Protein AF-A0A8K0IXJ2-F1 (afdb_monomer)

Organism: Cocos nucifera (NCBI:txid13894)

pLDDT: mean 76.57, std 15.78, range [33.34, 97.06]

Radius of gyration: 37.74 Å; Cα contacts (8 Å, |Δi|>4): 536; chains: 1; bounding box: 96×49×102 Å

Structure (mmCIF, N/CA/C/O backbone):
data_AF-A0A8K0IXJ2-F1
#
_entry.id   AF-A0A8K0IXJ2-F1
#
loop_
_atom_site.group_PDB
_atom_site.id
_atom_site.type_symbol
_atom_site.label_atom_id
_atom_site.label_alt_id
_atom_site.label_comp_id
_atom_site.label_asym_id
_atom_site.label_entity_id
_atom_site.label_seq_id
_atom_site.pdbx_PDB_ins_code
_atom_site.Cartn_x
_atom_site.Cartn_y
_atom_site.Cartn_z
_atom_site.occupancy
_atom_site.B_iso_or_equiv
_atom_site.auth_seq_id
_atom_site.auth_comp_id
_atom_site.auth_asym_id
_atom_site.auth_atom_id
_atom_site.pdbx_PDB_model_num
ATOM 1 N N . MET A 1 1 ? -33.229 -11.236 -30.174 1.00 39.84 1 MET A N 1
ATOM 2 C CA . MET A 1 1 ? -33.089 -11.160 -28.704 1.00 39.84 1 MET A CA 1
ATOM 3 C C . MET A 1 1 ? -31.824 -10.381 -28.417 1.00 39.84 1 MET A C 1
ATOM 5 O O . MET A 1 1 ? -30.744 -10.947 -28.454 1.00 39.84 1 MET A O 1
ATOM 9 N N . GLU A 1 2 ? -31.954 -9.074 -28.236 1.00 41.47 2 GLU A N 1
ATOM 10 C CA . GLU A 1 2 ? -30.828 -8.186 -27.953 1.00 41.47 2 GLU A CA 1
ATOM 11 C C . GLU A 1 2 ? -30.859 -7.891 -26.451 1.00 41.47 2 GLU A C 1
ATOM 13 O O . GLU A 1 2 ? -31.749 -7.195 -25.955 1.00 41.47 2 GLU A O 1
ATOM 18 N N . ARG A 1 3 ? -29.962 -8.530 -25.692 1.00 43.84 3 ARG A N 1
ATOM 19 C CA . ARG A 1 3 ? -29.850 -8.330 -24.245 1.00 43.84 3 ARG A CA 1
ATOM 20 C C . ARG A 1 3 ? -28.971 -7.104 -24.019 1.00 43.84 3 ARG A C 1
ATOM 22 O O . ARG A 1 3 ? -27.752 -7.189 -24.000 1.00 43.84 3 ARG A O 1
ATOM 29 N N . ARG A 1 4 ? -29.633 -5.956 -23.915 1.00 46.84 4 ARG A N 1
ATOM 30 C CA . ARG A 1 4 ? -29.055 -4.642 -23.622 1.00 46.84 4 ARG A CA 1
ATOM 31 C C . ARG A 1 4 ? -28.454 -4.641 -22.213 1.00 46.84 4 ARG A C 1
ATOM 33 O O . ARG A 1 4 ? -29.178 -4.440 -21.239 1.00 46.84 4 ARG A O 1
ATOM 40 N N . GLU A 1 5 ? -27.150 -4.868 -22.099 1.00 54.91 5 GLU A N 1
ATOM 41 C CA . GLU A 1 5 ? -26.410 -4.598 -20.864 1.00 54.91 5 GLU A CA 1
ATOM 42 C C . GLU A 1 5 ? -26.310 -3.080 -20.681 1.00 54.91 5 GLU A C 1
ATOM 44 O O . GLU A 1 5 ? -25.723 -2.356 -21.485 1.00 54.91 5 GLU A O 1
ATOM 49 N N . ARG A 1 6 ? -27.003 -2.573 -19.657 1.00 55.00 6 ARG A N 1
ATOM 50 C CA . ARG A 1 6 ? -27.013 -1.156 -19.297 1.00 55.00 6 ARG A CA 1
ATOM 51 C C . ARG A 1 6 ? -25.678 -0.815 -18.641 1.00 55.00 6 ARG A C 1
ATOM 53 O O . ARG A 1 6 ? -25.439 -1.179 -17.496 1.00 55.00 6 ARG A O 1
ATOM 60 N N . SER A 1 7 ? -24.826 -0.111 -19.375 1.00 57.75 7 SER A N 1
ATOM 61 C CA . SER A 1 7 ? -23.620 0.523 -18.849 1.00 57.75 7 SER A CA 1
ATOM 62 C C . SER A 1 7 ? -24.009 1.599 -17.831 1.00 57.75 7 SER A C 1
ATOM 64 O O . SER A 1 7 ? -24.602 2.613 -18.210 1.00 57.75 7 SER A O 1
ATOM 66 N N . ILE A 1 8 ? -23.686 1.361 -16.561 1.00 58.69 8 ILE A N 1
ATOM 67 C CA . ILE A 1 8 ? -23.828 2.316 -15.455 1.00 58.69 8 ILE A CA 1
ATOM 68 C C . ILE A 1 8 ? -23.055 3.583 -15.838 1.00 58.69 8 ILE A C 1
ATOM 70 O O . ILE A 1 8 ? -21.836 3.547 -16.021 1.00 58.69 8 ILE A O 1
ATOM 74 N N . GLN A 1 9 ? -23.764 4.687 -16.079 1.00 72.06 9 GLN A N 1
ATOM 75 C CA . GLN A 1 9 ? -23.140 5.926 -16.545 1.00 72.06 9 GLN A CA 1
ATOM 76 C C . GLN A 1 9 ? -22.359 6.575 -15.398 1.00 72.06 9 GLN A C 1
ATOM 78 O O . GLN A 1 9 ? -22.753 6.496 -14.243 1.00 72.06 9 GLN A O 1
ATOM 83 N N . PHE A 1 10 ? -21.268 7.273 -15.716 1.00 68.69 10 PHE A N 1
ATOM 84 C CA . PHE A 1 10 ? -20.406 7.997 -14.764 1.00 68.69 10 PHE A CA 1
ATOM 85 C C . PHE A 1 10 ? -21.179 8.889 -13.765 1.00 68.69 10 PHE A C 1
ATOM 87 O O . PHE A 1 10 ? -20.740 9.096 -12.635 1.00 68.69 10 PHE A O 1
ATOM 94 N N . ALA A 1 11 ? -22.355 9.381 -14.171 1.00 71.12 11 ALA A N 1
ATOM 95 C CA . ALA A 1 11 ? -23.282 10.122 -13.323 1.00 71.12 11 ALA A CA 1
ATOM 96 C C . ALA A 1 11 ? -23.856 9.282 -12.166 1.00 71.12 11 ALA A C 1
ATOM 98 O O . ALA A 1 11 ? -24.015 9.811 -11.072 1.00 71.12 11 ALA A O 1
ATOM 99 N N . GLU A 1 12 ? -24.113 7.986 -12.368 1.00 71.25 12 GLU A N 1
ATOM 100 C CA . GLU A 1 12 ? -24.567 7.060 -11.322 1.00 71.25 12 GLU A CA 1
ATOM 101 C C . GLU A 1 12 ? -23.457 6.804 -10.296 1.00 71.25 12 GLU A C 1
ATOM 103 O O . GLU A 1 12 ? -23.724 6.809 -9.101 1.00 71.25 12 GLU A O 1
ATOM 108 N N . VAL A 1 13 ? -22.196 6.687 -10.729 1.00 78.69 13 VAL A N 1
ATOM 109 C CA . VAL A 1 13 ? -21.043 6.535 -9.818 1.00 78.69 13 VAL A CA 1
ATOM 110 C C . VAL A 1 13 ? -20.839 7.790 -8.964 1.00 78.69 13 VAL A C 1
ATOM 112 O O . VAL A 1 13 ? -20.634 7.686 -7.756 1.00 78.69 13 VAL A O 1
ATOM 115 N N . LEU A 1 14 ? -20.947 8.980 -9.564 1.00 77.75 14 LEU A N 1
ATOM 116 C CA . LEU A 1 14 ? -20.867 10.255 -8.841 1.00 77.75 14 LEU A CA 1
ATOM 117 C C . LEU A 1 14 ? -22.059 10.466 -7.897 1.00 77.75 14 LEU A C 1
ATOM 119 O O . LEU A 1 14 ? -21.871 10.979 -6.797 1.00 77.75 14 LEU A O 1
ATOM 123 N N . LEU A 1 15 ? -23.258 10.020 -8.283 1.00 75.06 15 LEU A N 1
ATOM 124 C CA . LEU A 1 15 ? -24.429 9.979 -7.403 1.00 75.06 15 LEU A CA 1
ATOM 125 C C . LEU A 1 15 ? -24.200 9.053 -6.206 1.00 75.06 15 LEU A C 1
ATOM 127 O O . LEU A 1 15 ? -24.508 9.441 -5.085 1.00 75.06 15 LEU A O 1
ATOM 131 N N . ILE A 1 16 ? -23.617 7.869 -6.416 1.00 74.62 16 ILE A N 1
ATOM 132 C CA . ILE A 1 16 ? -23.321 6.897 -5.351 1.00 74.62 16 ILE A CA 1
ATOM 133 C C . ILE A 1 16 ? -22.250 7.435 -4.389 1.00 74.62 16 ILE A C 1
ATOM 135 O O . ILE A 1 16 ? -22.420 7.342 -3.176 1.00 74.62 16 ILE A O 1
ATOM 139 N N . LEU A 1 17 ? -21.176 8.048 -4.898 1.00 74.19 17 LEU A N 1
ATOM 140 C CA . LEU A 1 17 ? -20.152 8.691 -4.062 1.00 74.19 17 LEU A CA 1
ATOM 141 C C . LEU A 1 17 ? -20.702 9.902 -3.299 1.00 74.19 17 LEU A C 1
ATOM 143 O O . LEU A 1 17 ? -20.395 10.069 -2.120 1.00 74.19 17 LEU A O 1
ATOM 147 N N . GLY A 1 18 ? -21.543 10.715 -3.944 1.00 77.44 18 GLY A N 1
ATOM 148 C CA . GLY A 1 18 ? -22.250 11.818 -3.295 1.00 77.44 18 GLY A CA 1
ATOM 149 C C . GLY A 1 18 ? -23.183 11.331 -2.183 1.00 77.44 18 GLY A C 1
ATOM 150 O O . GLY A 1 18 ? -23.174 11.901 -1.098 1.00 77.44 18 GLY A O 1
ATOM 151 N N . LEU A 1 19 ? -23.908 10.229 -2.410 1.00 66.00 19 LEU A N 1
ATOM 152 C CA . LEU A 1 19 ? -24.746 9.560 -1.410 1.00 66.00 19 LEU A CA 1
ATOM 153 C C . LEU A 1 19 ? -23.922 9.049 -0.217 1.00 66.00 19 LEU A C 1
ATOM 155 O O . LEU A 1 19 ? -24.306 9.294 0.925 1.00 66.00 19 LEU A O 1
ATOM 159 N N . LEU A 1 20 ? -22.771 8.415 -0.463 1.00 62.53 20 LEU A N 1
ATOM 160 C CA . LEU A 1 20 ? -21.876 7.902 0.584 1.00 62.53 20 LEU A CA 1
ATOM 161 C C . LEU A 1 20 ? -21.226 9.019 1.419 1.00 62.53 20 LEU A C 1
ATOM 163 O O . LEU A 1 20 ? -21.096 8.866 2.629 1.00 62.53 20 LEU A O 1
ATOM 167 N N . LEU A 1 21 ? -20.868 10.150 0.801 1.00 61.00 21 LEU A N 1
ATOM 168 C CA . LEU A 1 21 ? -20.331 11.336 1.489 1.00 61.00 21 LEU A CA 1
ATOM 169 C C . LEU A 1 21 ? -21.414 12.158 2.203 1.00 61.00 21 LEU A C 1
ATOM 171 O O . LEU A 1 21 ? -21.127 12.837 3.184 1.00 61.00 21 LEU A O 1
ATOM 175 N N . SER A 1 22 ? -22.658 12.092 1.722 1.00 60.00 22 SER A N 1
ATOM 176 C CA . SER A 1 22 ? -23.822 12.698 2.379 1.00 60.00 22 SER A CA 1
ATOM 177 C C . SER A 1 22 ? -24.397 11.840 3.500 1.00 60.00 22 SER A C 1
ATOM 179 O O . SER A 1 22 ? -25.303 12.293 4.195 1.00 60.00 22 SER A O 1
ATOM 181 N N . CYS A 1 23 ? -23.900 10.611 3.679 1.00 48.94 23 CYS A N 1
ATOM 182 C CA . CYS A 1 23 ? -24.281 9.790 4.809 1.00 48.94 23 CYS A CA 1
ATOM 183 C C . CYS A 1 23 ? -23.612 10.402 6.045 1.00 48.94 23 CYS A C 1
ATOM 185 O O . CYS A 1 23 ? -22.391 10.279 6.180 1.00 48.94 23 CYS A O 1
ATOM 187 N N . PRO A 1 24 ? -24.351 11.075 6.952 1.00 57.56 24 PRO A N 1
ATOM 188 C CA . PRO A 1 24 ? -23.762 11.444 8.223 1.00 57.56 24 PRO A CA 1
ATOM 189 C C . PRO A 1 24 ? -23.259 10.141 8.833 1.00 57.56 24 PRO A C 1
ATOM 191 O O . PRO A 1 24 ? -24.024 9.180 8.964 1.00 57.56 24 PRO A O 1
ATOM 194 N N . GLN A 1 25 ? -21.967 10.078 9.154 1.00 49.56 25 GLN A N 1
ATOM 195 C CA . GLN A 1 25 ? -21.468 9.067 10.069 1.00 49.56 25 GLN A CA 1
ATOM 196 C C . GLN A 1 25 ? -22.239 9.298 11.364 1.00 49.56 25 GLN A C 1
ATOM 198 O O . GLN A 1 25 ? -21.889 10.161 12.166 1.00 49.56 25 GLN A O 1
ATOM 203 N N . ARG A 1 26 ? -23.372 8.612 11.528 1.00 45.00 26 ARG A N 1
ATOM 204 C CA . ARG A 1 26 ? -24.076 8.622 12.795 1.00 45.00 26 ARG A CA 1
ATOM 205 C C . ARG A 1 26 ? -23.169 7.866 13.748 1.00 45.00 26 ARG A C 1
ATOM 207 O O . ARG A 1 26 ? -23.159 6.640 13.764 1.00 45.00 26 ARG A O 1
ATOM 214 N N . LEU A 1 27 ? -22.387 8.618 14.516 1.00 45.75 27 LEU A N 1
ATOM 215 C CA . LEU A 1 27 ? -21.994 8.212 15.854 1.00 45.75 27 LEU A CA 1
ATOM 216 C C . LEU A 1 27 ? -23.304 7.982 16.610 1.00 45.75 27 LEU A C 1
ATOM 218 O O . LEU A 1 27 ? -23.888 8.901 17.177 1.00 45.75 27 LEU A O 1
ATOM 222 N N . SER A 1 28 ? -23.839 6.770 16.494 1.00 49.66 28 SER A N 1
ATOM 223 C CA . SER A 1 28 ? -24.966 6.334 17.299 1.00 49.66 28 SER A CA 1
ATOM 224 C C . SER A 1 28 ? -24.417 6.098 18.695 1.00 49.66 28 SER A C 1
ATOM 226 O O . SER A 1 28 ? -23.793 5.073 18.954 1.00 49.66 28 SER A O 1
ATOM 228 N N . ALA A 1 29 ? -24.594 7.077 19.574 1.00 61.50 29 ALA A N 1
ATOM 229 C CA . ALA A 1 29 ? -24.476 6.827 20.997 1.00 61.50 29 ALA A CA 1
ATOM 230 C C . ALA A 1 29 ? -25.632 5.909 21.424 1.00 61.50 29 ALA A C 1
ATOM 232 O O . ALA A 1 29 ? -26.740 6.006 20.887 1.00 61.50 29 ALA A O 1
ATOM 233 N N . LEU A 1 30 ? -25.362 4.986 22.346 1.00 80.56 30 LEU A N 1
ATOM 234 C CA . LEU A 1 30 ? -26.397 4.126 22.902 1.00 80.56 30 LEU A CA 1
ATOM 235 C C . LEU A 1 30 ? -27.236 4.973 23.861 1.00 80.56 30 LEU A C 1
ATOM 237 O O . LEU A 1 30 ? -26.680 5.684 24.697 1.00 80.56 30 LEU A O 1
ATOM 241 N N . SER A 1 31 ? -28.559 4.933 23.726 1.00 87.19 31 SER A N 1
ATOM 242 C CA . SER A 1 31 ? -29.466 5.663 24.607 1.00 87.19 31 SER A CA 1
ATOM 243 C C . SER A 1 31 ? -30.435 4.728 25.315 1.00 87.19 31 SER A C 1
ATOM 245 O O . SER A 1 31 ? -30.855 3.708 24.768 1.00 87.19 31 SER A O 1
ATOM 247 N N . VAL A 1 32 ? -30.783 5.080 26.548 1.00 90.31 32 VAL A N 1
ATOM 248 C CA . VAL A 1 32 ? -31.761 4.369 27.374 1.00 90.31 32 VAL A CA 1
ATOM 249 C C . VAL A 1 32 ? -32.703 5.378 28.017 1.00 90.31 32 VAL A C 1
ATOM 251 O O . VAL A 1 32 ? -32.273 6.452 28.429 1.00 90.31 32 VAL A O 1
ATOM 254 N N . THR A 1 33 ? -33.991 5.055 28.089 1.00 90.38 33 THR A N 1
ATOM 255 C CA . THR A 1 33 ? -34.979 5.883 28.790 1.00 90.38 33 THR A CA 1
ATOM 256 C C . THR A 1 33 ? -35.109 5.398 30.229 1.00 90.38 33 THR A C 1
ATOM 258 O O . THR A 1 33 ? -35.500 4.257 30.455 1.00 90.38 33 THR A O 1
ATOM 261 N N . VAL A 1 34 ? -34.782 6.258 31.190 1.00 89.88 34 VAL A N 1
ATOM 262 C CA . VAL A 1 34 ? -34.707 5.957 32.621 1.00 89.88 34 VAL A CA 1
ATOM 263 C C . VAL A 1 34 ? -35.956 6.484 33.326 1.00 89.88 34 VAL A C 1
ATOM 265 O O . VAL A 1 34 ? -36.165 7.694 33.419 1.00 89.88 34 VAL A O 1
ATOM 268 N N . ASN A 1 35 ? -36.791 5.568 33.825 1.00 88.25 35 ASN A N 1
ATOM 269 C CA . ASN A 1 35 ? -37.989 5.914 34.602 1.00 88.25 35 ASN A CA 1
ATOM 270 C C . ASN A 1 35 ? -37.708 6.021 36.109 1.00 88.25 35 ASN A C 1
ATOM 272 O O . ASN A 1 35 ? -38.183 6.947 36.747 1.00 88.25 35 ASN A O 1
ATOM 276 N N . ASP A 1 36 ? -36.972 5.055 36.665 1.00 89.50 36 ASP A N 1
ATOM 277 C CA . ASP A 1 36 ? -36.582 5.000 38.085 1.00 89.50 36 ASP A CA 1
ATOM 278 C C . ASP A 1 36 ? -35.135 4.510 38.187 1.00 89.50 36 ASP A C 1
ATOM 280 O O . ASP A 1 36 ? -34.237 5.273 38.528 1.00 89.50 36 ASP A O 1
ATOM 284 N N . VAL A 1 37 ? -34.868 3.264 37.784 1.00 92.88 37 VAL A N 1
ATOM 285 C CA . VAL A 1 37 ? -33.505 2.738 37.646 1.00 92.88 37 VAL A CA 1
ATOM 286 C C . VAL A 1 37 ? -33.410 1.891 36.389 1.00 92.88 37 VAL A C 1
ATOM 288 O O . VAL A 1 37 ? -34.167 0.939 36.233 1.00 92.88 37 VAL A O 1
ATOM 291 N N . GLU A 1 38 ? -32.433 2.185 35.539 1.00 95.12 38 GLU A N 1
ATOM 292 C CA . GLU A 1 38 ? -32.095 1.349 34.387 1.00 95.12 38 GLU A CA 1
ATOM 293 C C . GLU A 1 38 ? -30.619 0.985 34.419 1.00 95.12 38 GLU A C 1
ATOM 295 O O . GLU A 1 38 ? -29.762 1.837 34.661 1.00 95.12 38 GLU A O 1
ATOM 300 N N . CYS A 1 39 ? -30.313 -0.291 34.185 1.00 95.19 39 CYS A N 1
ATOM 301 C CA . CYS A 1 39 ? -28.950 -0.795 34.277 1.00 95.19 39 CYS A CA 1
ATOM 302 C C . CYS A 1 39 ? -28.492 -1.451 32.976 1.00 95.19 39 CYS A C 1
ATOM 304 O O . CYS A 1 39 ? -29.206 -2.256 32.380 1.00 95.19 39 CYS A O 1
ATOM 306 N N . VAL A 1 40 ? -27.248 -1.174 32.603 1.00 95.19 40 VAL A N 1
ATOM 307 C CA . VAL A 1 40 ? -26.538 -1.821 31.499 1.00 95.19 40 VAL A CA 1
ATOM 308 C C . VAL A 1 40 ? -25.306 -2.544 32.023 1.00 95.19 40 VAL A C 1
ATOM 310 O O . VAL A 1 40 ? -24.814 -2.252 33.116 1.00 95.19 40 VAL A O 1
ATOM 313 N N . TYR A 1 41 ? -24.830 -3.526 31.26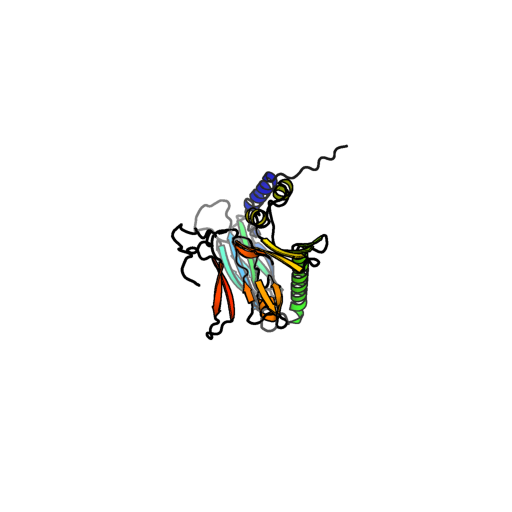6 1.00 94.25 41 TYR A N 1
ATOM 314 C CA . TYR A 1 41 ? -23.756 -4.408 31.702 1.00 94.25 41 TYR A CA 1
ATOM 315 C C . TYR A 1 41 ? -22.652 -4.460 30.661 1.00 94.25 41 TYR A C 1
ATOM 317 O O . TYR A 1 41 ? -22.949 -4.605 29.480 1.00 94.25 41 TYR A O 1
ATOM 325 N N . GLU A 1 42 ? -21.406 -4.416 31.123 1.00 92.81 42 GLU A N 1
ATOM 326 C CA . GLU A 1 42 ? -20.222 -4.532 30.272 1.00 92.81 42 GLU A CA 1
ATOM 327 C C . GLU A 1 42 ? -19.245 -5.540 30.884 1.00 92.81 42 GLU A C 1
ATOM 329 O O . GLU A 1 42 ? -19.049 -5.563 32.104 1.00 92.81 42 GLU A O 1
ATOM 334 N N . TYR A 1 43 ? -18.641 -6.387 30.049 1.00 93.06 43 TYR A N 1
ATOM 335 C CA . TYR A 1 43 ? -17.666 -7.378 30.503 1.00 93.06 43 TYR A CA 1
ATOM 336 C C . TYR A 1 43 ? -16.255 -6.792 30.454 1.00 93.06 43 TYR A C 1
ATOM 338 O O . TYR A 1 43 ? -15.784 -6.393 29.392 1.00 93.06 43 TYR A O 1
ATOM 346 N N . VAL A 1 44 ? -15.548 -6.806 31.583 1.00 93.25 44 VAL A N 1
ATOM 347 C CA . VAL A 1 44 ? -14.122 -6.464 31.646 1.00 93.25 44 VAL A CA 1
ATOM 348 C C . VAL A 1 44 ? -13.300 -7.747 31.693 1.00 93.25 44 VAL A C 1
ATOM 350 O O . VAL A 1 44 ? -13.513 -8.593 32.565 1.00 93.25 44 VAL A O 1
ATOM 353 N N . LEU A 1 45 ? -12.378 -7.908 30.741 1.00 87.19 45 LEU A N 1
ATOM 354 C CA . LEU A 1 45 ? -11.601 -9.138 30.568 1.00 87.19 45 LEU A CA 1
ATOM 355 C C . LEU A 1 45 ? -10.478 -9.284 31.596 1.00 87.19 45 LEU A C 1
ATOM 357 O O . LEU A 1 45 ? -10.268 -10.399 32.076 1.00 87.19 45 LEU A O 1
ATOM 361 N N . TYR A 1 46 ? -9.798 -8.191 31.952 1.00 85.25 46 TYR A N 1
ATOM 362 C CA . TYR A 1 46 ? -8.605 -8.245 32.795 1.00 85.25 46 TYR A CA 1
ATOM 363 C C . TYR A 1 46 ? -8.706 -7.335 34.022 1.00 85.25 46 TYR A C 1
ATOM 365 O O . TYR A 1 46 ? -9.312 -6.264 34.007 1.00 85.25 46 TYR A O 1
ATOM 373 N N . GLU A 1 47 ? -8.090 -7.778 35.119 1.00 87.81 47 GLU A N 1
ATOM 374 C CA . GLU A 1 47 ? -7.877 -6.936 36.295 1.00 87.81 47 GLU A CA 1
ATOM 375 C C . GLU A 1 47 ? -6.908 -5.797 35.950 1.00 87.81 47 GLU A C 1
ATOM 377 O O . GLU A 1 47 ? -5.869 -6.015 35.332 1.00 87.81 47 GLU A O 1
ATOM 382 N N . GLY A 1 48 ? -7.240 -4.577 36.370 1.00 87.25 48 GLY A N 1
ATOM 383 C CA . GLY A 1 48 ? -6.431 -3.388 36.114 1.00 87.25 48 GLY A CA 1
ATOM 384 C C . GLY A 1 48 ? -6.750 -2.658 34.808 1.00 87.25 48 GLY A C 1
ATOM 385 O O . GLY A 1 48 ? -6.224 -1.554 34.626 1.00 87.25 48 GLY A O 1
ATOM 386 N N . ASP A 1 49 ? -7.631 -3.205 33.960 1.00 90.12 49 ASP A N 1
ATOM 387 C CA . ASP A 1 49 ? -8.140 -2.527 32.763 1.00 90.12 49 ASP A CA 1
ATOM 388 C C . ASP A 1 49 ? -8.793 -1.193 33.126 1.00 90.12 49 ASP A C 1
ATOM 390 O O . ASP A 1 49 ? -9.504 -1.067 34.131 1.00 90.12 49 ASP A O 1
ATOM 394 N N . THR A 1 50 ? -8.564 -0.182 32.293 1.00 92.44 50 THR A N 1
ATOM 395 C CA . THR A 1 50 ? -9.162 1.136 32.482 1.00 92.44 50 THR A CA 1
ATOM 396 C C . THR A 1 50 ? -10.530 1.157 31.820 1.00 92.44 50 THR A C 1
ATOM 398 O O . THR A 1 50 ? -10.651 1.076 30.599 1.00 92.44 50 THR A O 1
ATOM 401 N N . VAL A 1 51 ? -11.574 1.318 32.623 1.00 94.69 51 VAL A N 1
ATOM 402 C CA . VAL A 1 51 ? -12.935 1.537 32.142 1.00 94.69 51 VAL A CA 1
ATOM 403 C C . VAL A 1 51 ? -13.194 3.033 32.137 1.00 94.69 51 VAL A C 1
ATOM 405 O O . VAL A 1 51 ? -13.133 3.689 33.176 1.00 94.69 51 VAL A O 1
ATOM 408 N N . SER A 1 52 ? -13.484 3.578 30.963 1.00 94.56 52 SER A N 1
ATOM 409 C CA . SER A 1 52 ? -13.751 5.000 30.767 1.00 94.56 52 SER A CA 1
ATOM 410 C C . SER A 1 52 ? -15.025 5.195 29.968 1.00 94.56 52 SER A C 1
ATOM 412 O O . SER A 1 52 ? -15.414 4.352 29.164 1.00 94.56 52 SER A O 1
ATOM 414 N N . GLY A 1 53 ? -15.696 6.310 30.184 1.00 92.38 53 GLY A N 1
ATOM 415 C CA . GLY A 1 53 ? -16.939 6.579 29.494 1.00 92.38 53 GLY A CA 1
ATOM 416 C C . GLY A 1 53 ? -17.491 7.940 29.835 1.00 92.38 53 GLY A C 1
ATOM 417 O O . GLY A 1 53 ? -16.900 8.710 30.592 1.00 92.38 53 GLY A O 1
ATOM 418 N N . ASN A 1 54 ? -18.636 8.240 29.250 1.00 92.25 54 ASN A N 1
ATOM 419 C CA . ASN A 1 54 ? -19.377 9.448 29.546 1.00 92.25 54 ASN A CA 1
ATOM 420 C C . ASN A 1 54 ? -20.862 9.221 29.301 1.00 92.25 54 ASN A C 1
ATOM 422 O O . ASN A 1 54 ? -21.257 8.338 28.538 1.00 92.25 54 ASN A O 1
ATOM 426 N N . PHE A 1 55 ? -21.682 10.056 29.920 1.00 92.12 55 PHE A N 1
ATOM 427 C CA . PHE A 1 55 ? -23.107 10.100 29.641 1.00 92.12 55 PHE A CA 1
ATOM 428 C C . PHE A 1 55 ? -23.597 11.541 29.584 1.00 92.12 55 PHE A C 1
ATOM 430 O O . PHE A 1 55 ? -22.952 12.449 30.107 1.00 92.12 55 PHE A O 1
ATOM 437 N N . VAL A 1 56 ? -24.724 11.739 28.915 1.00 89.69 56 VAL A N 1
ATOM 438 C CA . VAL A 1 56 ? -25.440 13.007 28.845 1.00 89.69 56 VAL A CA 1
ATOM 439 C C . VAL A 1 56 ? -26.934 12.725 28.857 1.00 89.69 56 VAL A C 1
ATOM 441 O O . VAL A 1 56 ? -27.410 11.815 28.173 1.00 89.69 56 VAL A O 1
ATOM 444 N N . VAL A 1 57 ? -27.669 13.500 29.642 1.00 88.00 57 VAL A N 1
ATOM 445 C CA . VAL A 1 57 ? -29.125 13.483 29.631 1.00 88.00 57 VAL A CA 1
ATOM 446 C C . VAL A 1 57 ? -29.595 14.264 28.406 1.00 88.00 57 VAL A C 1
ATOM 448 O O . VAL A 1 57 ? -29.264 15.433 28.213 1.00 88.00 57 VAL A O 1
ATOM 451 N N . VAL A 1 58 ? -30.315 13.576 27.530 1.00 81.81 58 VAL A N 1
ATOM 452 C CA . VAL A 1 58 ? -30.938 14.120 26.328 1.00 81.81 58 VAL A CA 1
ATOM 453 C C . VAL A 1 58 ? -32.348 14.536 26.712 1.00 81.81 58 VAL A C 1
ATOM 455 O O . VAL A 1 58 ? -33.270 13.721 26.734 1.00 81.81 58 VAL A O 1
ATOM 458 N N . ASP A 1 59 ? -32.493 15.810 27.049 1.00 67.88 59 ASP A N 1
ATOM 459 C CA . ASP A 1 59 ? -33.791 16.398 27.339 1.00 67.88 59 ASP A CA 1
ATOM 460 C C . ASP A 1 59 ? -34.556 16.678 26.033 1.00 67.88 59 ASP A C 1
ATOM 462 O O . ASP A 1 59 ? -33.986 17.149 25.042 1.00 67.88 59 ASP A O 1
ATOM 466 N N . HIS A 1 60 ? -35.852 16.367 26.032 1.00 57.94 60 HIS A N 1
ATOM 467 C CA . HIS A 1 60 ? -36.756 16.696 24.938 1.00 57.94 60 HIS A CA 1
ATOM 468 C C . HIS A 1 60 ? -37.428 18.070 25.106 1.00 57.94 60 HIS A C 1
ATOM 470 O O . HIS A 1 60 ? -37.903 18.583 24.093 1.00 57.94 60 HIS A O 1
ATOM 476 N N . ASP A 1 61 ? -37.406 18.695 26.297 1.00 54.94 61 ASP A N 1
ATOM 477 C CA . ASP A 1 61 ? -38.266 19.852 26.596 1.00 54.94 61 ASP A CA 1
ATOM 478 C C . ASP A 1 61 ? -37.649 21.091 27.295 1.00 54.94 61 ASP A C 1
ATOM 480 O O . ASP A 1 61 ? -38.370 22.086 27.399 1.00 54.94 61 ASP A O 1
ATOM 484 N N . LEU A 1 62 ? -36.371 21.174 27.707 1.00 50.09 62 LEU A N 1
ATOM 485 C CA . LEU A 1 62 ? -35.833 22.433 28.277 1.00 50.09 62 LEU A CA 1
ATOM 486 C C . LEU A 1 62 ? -34.493 22.900 27.680 1.00 50.09 62 LEU A C 1
ATOM 488 O O . LEU A 1 62 ? -33.394 22.417 27.942 1.00 50.09 62 LEU A O 1
ATOM 492 N N . PHE A 1 63 ? -34.619 23.958 26.878 1.00 46.94 63 PHE A N 1
ATOM 493 C CA . PHE A 1 63 ? -33.550 24.752 26.285 1.00 46.94 63 PHE A CA 1
ATOM 494 C C . PHE A 1 63 ? -32.906 25.630 27.384 1.00 46.94 63 PHE A C 1
ATOM 496 O O . PHE A 1 63 ? -33.426 26.692 27.711 1.00 46.94 63 PHE A O 1
ATOM 503 N N . TRP A 1 64 ? -31.758 25.190 27.913 1.00 52.09 64 TRP A N 1
ATOM 504 C CA . TRP A 1 64 ? -30.863 25.890 28.859 1.00 52.09 64 TRP A CA 1
ATOM 505 C C . TRP A 1 64 ? -31.387 26.120 30.283 1.00 52.09 64 TRP A C 1
ATOM 507 O O . TRP A 1 64 ? -31.913 27.187 30.587 1.00 52.09 64 TRP A O 1
ATOM 517 N N . SER A 1 65 ? -31.049 25.220 31.210 1.00 46.19 65 SER A N 1
ATOM 518 C CA . SER A 1 65 ? -30.801 25.647 32.594 1.00 46.19 65 SER A CA 1
ATOM 519 C C . SER A 1 65 ? -30.009 24.627 33.401 1.00 46.19 65 SER A C 1
ATOM 521 O O . SER A 1 65 ? -30.236 23.424 33.342 1.00 46.19 65 SER A O 1
ATOM 523 N N . SER A 1 66 ? -29.104 25.167 34.203 1.00 52.34 66 SER A N 1
ATOM 524 C CA . SER A 1 66 ? -28.241 24.564 35.219 1.00 52.34 66 SER A CA 1
ATOM 525 C C . SER A 1 66 ? -28.973 23.816 36.350 1.00 52.34 66 SER A C 1
ATOM 527 O O . SER A 1 66 ? -28.329 23.433 37.321 1.00 52.34 66 SER A O 1
ATOM 529 N N . ASP A 1 67 ? -30.290 23.637 36.227 1.00 53.34 67 ASP A N 1
ATOM 530 C CA . ASP A 1 67 ? -31.217 23.160 37.261 1.00 53.34 67 ASP A CA 1
ATOM 531 C C . ASP A 1 67 ? -31.890 21.840 36.855 1.00 53.34 67 ASP A C 1
ATOM 533 O O . ASP A 1 67 ? -32.980 21.509 37.320 1.00 53.34 67 ASP A O 1
ATOM 537 N N . HIS A 1 68 ? -31.267 21.089 35.947 1.00 64.12 68 HIS A N 1
ATOM 538 C CA . HIS A 1 68 ? -31.688 19.724 35.685 1.00 64.12 68 HIS A CA 1
ATOM 539 C C . HIS A 1 68 ? -31.355 18.884 36.934 1.00 64.12 68 HIS A C 1
ATOM 541 O O . HIS A 1 68 ? -30.184 18.850 37.327 1.00 64.12 68 HIS A O 1
ATOM 547 N N . PRO A 1 69 ? -32.338 18.219 37.565 1.00 68.88 69 PRO A N 1
ATOM 548 C CA . PRO A 1 69 ? -32.143 17.526 38.842 1.00 68.88 69 PRO A CA 1
ATOM 549 C C . PRO A 1 69 ? -31.114 16.388 38.749 1.00 68.88 69 PRO A C 1
ATOM 551 O O . PRO A 1 69 ? -30.424 16.082 39.723 1.00 68.88 69 PRO A O 1
ATOM 554 N N . GLY A 1 70 ? -30.903 15.894 37.528 1.00 80.00 70 GLY A N 1
ATOM 555 C CA . GLY A 1 70 ? -29.724 15.138 37.132 1.00 80.00 70 GLY A CA 1
ATOM 556 C C . GLY A 1 70 ? -29.899 13.655 37.404 1.00 80.00 70 GLY A C 1
ATOM 557 O O . GLY A 1 70 ? -30.676 13.244 38.257 1.00 80.00 70 GLY A O 1
ATOM 558 N N . ILE A 1 71 ? -29.161 12.846 36.657 1.00 89.00 71 ILE A N 1
ATOM 559 C CA . ILE A 1 71 ? -29.204 11.397 36.792 1.00 89.00 71 ILE A CA 1
ATOM 560 C C . ILE A 1 71 ? -28.038 10.951 37.668 1.00 89.00 71 ILE A C 1
ATOM 562 O O . ILE A 1 71 ? -26.892 11.373 37.490 1.00 89.00 71 ILE A O 1
ATOM 566 N N . ASP A 1 72 ? -28.332 10.062 38.609 1.00 92.38 72 ASP A N 1
ATOM 567 C CA . ASP A 1 72 ? -27.324 9.391 39.415 1.00 92.38 72 ASP A CA 1
ATOM 568 C C . ASP A 1 72 ? -26.738 8.223 38.610 1.00 92.38 72 ASP A C 1
ATOM 570 O O . ASP A 1 72 ? -27.473 7.388 38.084 1.00 92.38 72 ASP A O 1
ATOM 574 N N . LEU A 1 73 ? -25.410 8.112 38.547 1.00 94.69 73 LEU A N 1
ATOM 575 C CA . LEU A 1 73 ? -24.723 6.949 37.979 1.00 94.69 73 LEU A CA 1
ATOM 576 C C . LEU A 1 73 ? -24.084 6.144 39.105 1.00 94.69 73 LEU A C 1
ATOM 578 O O . LEU A 1 73 ? -23.279 6.669 39.873 1.00 94.69 73 LEU A O 1
ATOM 582 N N . VAL A 1 74 ? -24.374 4.848 39.168 1.00 96.00 74 VAL A N 1
ATOM 583 C CA . VAL A 1 74 ? -23.727 3.907 40.088 1.00 96.00 74 VAL A CA 1
ATOM 584 C C . VAL A 1 74 ? -23.139 2.749 39.298 1.00 96.00 74 VAL A C 1
ATOM 586 O O . VAL A 1 74 ? -23.851 2.045 38.585 1.00 96.00 74 VAL A O 1
ATOM 589 N N . VAL A 1 75 ? -21.836 2.521 39.461 1.00 96.88 75 VAL A N 1
ATOM 590 C CA . VAL A 1 75 ? -21.125 1.405 38.834 1.00 96.88 75 VAL A CA 1
ATOM 591 C C . VAL A 1 75 ? -20.758 0.376 39.893 1.00 96.88 75 VAL A C 1
ATOM 593 O O . VAL A 1 75 ? -20.091 0.691 40.881 1.00 96.88 75 VAL A O 1
ATOM 596 N N . THR A 1 76 ? -21.185 -0.865 39.688 1.00 97.06 76 THR A N 1
ATOM 597 C CA . THR A 1 76 ? -20.951 -1.994 40.590 1.00 97.06 76 THR A CA 1
ATOM 598 C C . THR A 1 76 ? -20.035 -3.020 39.931 1.00 97.06 76 THR A C 1
ATOM 600 O O . THR A 1 76 ? -20.228 -3.376 38.767 1.00 97.06 76 THR A O 1
ATOM 603 N N . SER A 1 77 ? -19.049 -3.511 40.680 1.00 95.81 77 SER A N 1
ATOM 604 C CA . SER A 1 77 ? -18.184 -4.608 40.251 1.00 95.81 77 SER A CA 1
ATOM 605 C C . SER A 1 77 ? -18.914 -5.958 40.273 1.00 95.81 77 SER A C 1
ATOM 607 O O . SER A 1 77 ? -19.954 -6.088 40.927 1.00 95.81 77 SER A O 1
ATOM 609 N N . PRO A 1 78 ? -18.342 -7.004 39.648 1.00 93.75 78 PRO A N 1
ATOM 610 C CA . PRO A 1 78 ? -18.909 -8.353 39.698 1.00 93.75 78 PRO A CA 1
ATOM 611 C C . PRO A 1 78 ? -19.024 -8.904 41.131 1.00 93.75 78 PRO A C 1
ATOM 613 O O . PRO A 1 78 ? -19.864 -9.754 41.405 1.00 93.75 78 PRO A O 1
ATOM 616 N N . GLY A 1 79 ? -18.197 -8.406 42.059 1.00 90.62 79 GLY A N 1
ATOM 617 C CA . GLY A 1 79 ? -18.238 -8.751 43.483 1.00 90.62 79 GLY A CA 1
ATOM 618 C C . GLY A 1 79 ? -19.304 -8.002 44.291 1.00 90.62 79 GLY A C 1
ATOM 619 O O . GLY A 1 79 ? -19.370 -8.181 45.502 1.00 90.62 79 GLY A O 1
ATOM 620 N N . GLY A 1 80 ? -20.113 -7.146 43.656 1.00 91.38 80 GLY A N 1
ATOM 621 C CA . GLY A 1 80 ? -21.183 -6.388 44.311 1.00 91.38 80 GLY A CA 1
ATOM 622 C C . GLY A 1 80 ? -20.740 -5.079 44.974 1.00 91.38 80 GLY A C 1
ATOM 623 O O . GLY A 1 80 ? -21.572 -4.386 45.555 1.00 91.38 80 GLY A O 1
ATOM 624 N N . ASN A 1 81 ? -19.461 -4.707 44.871 1.00 94.75 81 ASN A N 1
ATOM 625 C CA . ASN A 1 81 ? -18.945 -3.464 45.446 1.00 94.75 81 ASN A CA 1
ATOM 626 C C . ASN A 1 81 ? -19.150 -2.289 44.484 1.00 94.75 81 ASN A C 1
ATOM 628 O O . ASN A 1 81 ? -18.895 -2.412 43.285 1.00 94.75 81 ASN A O 1
ATOM 632 N N . THR A 1 82 ? -19.550 -1.128 45.001 1.00 95.38 82 THR A N 1
ATOM 633 C CA . THR A 1 82 ? -19.611 0.108 44.208 1.00 95.38 82 THR A CA 1
ATOM 634 C C . THR A 1 82 ? -18.198 0.602 43.912 1.00 95.38 82 THR A C 1
ATOM 636 O O . THR A 1 82 ? -17.447 0.910 44.835 1.00 95.38 82 THR A O 1
ATOM 639 N N . VAL A 1 83 ? -17.837 0.677 42.630 1.00 95.62 83 VAL A N 1
ATOM 640 C CA . VAL A 1 83 ? -16.511 1.133 42.172 1.00 95.62 83 VAL A CA 1
ATOM 641 C C . VAL A 1 83 ? -16.504 2.597 41.753 1.00 95.62 83 VAL A C 1
ATOM 643 O O . VAL A 1 83 ? -15.469 3.248 41.835 1.00 95.62 83 VAL A O 1
ATOM 646 N N . HIS A 1 84 ? -17.652 3.125 41.330 1.00 94.62 84 HIS A N 1
ATOM 647 C CA . HIS A 1 84 ? -17.801 4.524 40.953 1.00 94.62 84 HIS A CA 1
ATOM 648 C C . HIS A 1 84 ? -19.234 4.986 41.223 1.00 94.62 84 HIS A C 1
ATOM 650 O O . HIS A 1 84 ? -20.177 4.212 41.049 1.00 94.62 84 HIS A O 1
ATOM 656 N N . SER A 1 85 ? -19.410 6.238 41.645 1.00 94.69 85 SER A N 1
ATOM 657 C CA . SER A 1 85 ? -20.733 6.837 41.809 1.00 94.69 85 SER A CA 1
ATOM 658 C C . SER A 1 85 ? -20.690 8.337 41.541 1.00 94.69 85 SER A C 1
ATOM 660 O O . SER A 1 85 ? -19.802 9.028 42.033 1.00 94.69 85 SER A O 1
ATOM 662 N N . LEU A 1 86 ? -21.662 8.819 40.773 1.00 91.69 86 LEU A N 1
ATOM 663 C CA . LEU A 1 86 ? -21.945 10.230 40.532 1.00 91.69 86 LEU A CA 1
ATOM 664 C C . LEU A 1 86 ? -23.394 10.494 40.920 1.00 91.69 86 LEU A C 1
ATOM 666 O O . LEU A 1 86 ? -24.235 9.607 40.767 1.00 91.69 86 LEU A O 1
ATOM 670 N N . LYS A 1 87 ? -23.673 11.692 41.431 1.00 89.69 87 LYS A N 1
ATOM 671 C CA . LYS A 1 87 ? -25.016 12.077 41.860 1.00 89.69 87 LYS A CA 1
ATOM 672 C C . LYS A 1 87 ? -25.443 13.398 41.244 1.00 89.69 87 LYS A C 1
ATOM 674 O O . LYS A 1 87 ? -24.655 14.340 41.280 1.00 89.69 87 LYS A O 1
ATOM 679 N N . GLY A 1 88 ? -26.680 13.457 40.759 1.00 81.56 88 GLY A N 1
ATOM 680 C CA . GLY A 1 88 ? -27.356 14.674 40.319 1.00 81.56 88 GLY A CA 1
ATOM 681 C C . GLY A 1 88 ? -26.606 15.433 39.229 1.00 81.56 88 GLY A C 1
ATOM 682 O O . GLY A 1 88 ? -26.397 16.637 39.362 1.00 81.56 88 GLY A O 1
ATOM 683 N N . THR A 1 89 ? -26.160 14.746 38.170 1.00 83.75 89 THR A N 1
ATOM 684 C CA . THR A 1 89 ? -25.493 15.398 37.031 1.00 83.75 89 THR A CA 1
ATOM 685 C C . THR A 1 89 ? -26.285 15.215 35.736 1.00 83.75 89 THR A C 1
ATOM 687 O O . THR A 1 89 ? -26.855 14.161 35.464 1.00 83.75 89 THR A O 1
ATOM 690 N N . SER A 1 90 ? -26.341 16.262 34.909 1.00 84.75 90 SER A N 1
ATOM 691 C CA . SER A 1 90 ? -26.946 16.214 33.565 1.00 84.75 90 SER A CA 1
ATOM 692 C C . SER A 1 90 ? -26.017 15.591 32.515 1.00 84.75 90 SER A C 1
ATOM 694 O O . SER A 1 90 ? -26.411 15.350 31.375 1.00 84.75 90 SER A O 1
ATOM 696 N N . GLY A 1 91 ? -24.776 15.304 32.895 1.00 86.44 91 GLY A N 1
ATOM 697 C CA . GLY A 1 91 ? -23.797 14.591 32.096 1.00 86.44 91 GLY A CA 1
ATOM 698 C C . GLY A 1 91 ? -22.406 14.741 32.691 1.00 86.44 91 GLY A C 1
ATOM 699 O O . GLY A 1 91 ? -22.066 15.791 33.233 1.00 86.44 91 GLY A O 1
ATOM 700 N N . ASP A 1 92 ? -21.606 13.684 32.604 1.00 89.31 92 ASP A N 1
ATOM 701 C CA . ASP A 1 92 ? -20.236 13.682 33.113 1.00 89.31 92 ASP A CA 1
ATOM 702 C C . ASP A 1 92 ? -19.383 12.611 32.419 1.00 89.31 92 ASP A C 1
ATOM 704 O O . ASP A 1 92 ? -19.900 11.694 31.765 1.00 89.31 92 ASP A O 1
ATOM 708 N N . LYS A 1 93 ? -18.064 12.720 32.583 1.00 92.25 93 LYS A N 1
ATOM 709 C CA . LYS A 1 93 ? -17.085 11.708 32.194 1.00 92.25 93 LYS A CA 1
ATOM 710 C C . LYS A 1 93 ? -16.655 10.927 33.435 1.00 92.25 93 LYS A C 1
ATOM 712 O O . LYS A 1 93 ? -16.365 11.508 34.473 1.00 92.25 93 LYS A O 1
ATOM 717 N N . PHE A 1 94 ? -16.552 9.610 33.314 1.00 92.31 94 PHE A N 1
ATOM 718 C CA . PHE A 1 94 ? -16.038 8.750 34.374 1.00 92.31 94 PHE A CA 1
ATOM 719 C C . PHE A 1 94 ? -14.872 7.905 33.870 1.00 92.31 94 PHE A C 1
ATOM 721 O O . PHE A 1 94 ? -14.788 7.552 32.691 1.00 92.31 94 PHE A O 1
ATOM 728 N N . GLU A 1 95 ? -13.969 7.578 34.786 1.00 94.06 95 GLU A N 1
ATOM 729 C CA . GLU A 1 95 ? -12.828 6.711 34.528 1.00 94.06 95 GLU A CA 1
ATOM 730 C C . GLU A 1 95 ? -12.430 6.004 35.824 1.00 94.06 95 GLU A C 1
ATOM 732 O O . GLU A 1 95 ? -12.275 6.638 36.867 1.00 94.06 95 GLU A O 1
ATOM 737 N N . PHE A 1 96 ? -12.282 4.683 35.774 1.00 94.06 96 PHE A N 1
ATOM 738 C CA . PHE A 1 96 ? -11.801 3.887 36.897 1.00 94.06 96 PHE A CA 1
ATOM 739 C C . PHE A 1 96 ? -11.010 2.679 36.398 1.00 94.06 96 PHE A C 1
ATOM 741 O O . PHE A 1 96 ? -11.180 2.226 35.268 1.00 94.06 96 PHE A O 1
ATOM 748 N N . LYS A 1 97 ? -10.152 2.127 37.258 1.00 92.81 97 LYS A N 1
ATOM 749 C CA . LYS A 1 97 ? -9.494 0.844 36.994 1.00 92.81 97 LYS A CA 1
ATOM 750 C C . LYS A 1 97 ? -10.324 -0.296 37.555 1.00 92.81 97 LYS A C 1
ATOM 752 O O . LYS A 1 97 ? -10.756 -0.230 38.706 1.00 92.81 97 LYS A O 1
ATOM 757 N N . ALA A 1 98 ? -10.543 -1.333 36.757 1.00 92.81 98 ALA A N 1
ATOM 758 C CA . ALA A 1 98 ? -11.310 -2.497 37.160 1.00 92.81 98 ALA A CA 1
ATOM 759 C C . ALA A 1 98 ? -10.554 -3.291 38.243 1.00 92.81 98 ALA A C 1
ATOM 761 O O . ALA A 1 98 ? -9.477 -3.814 37.960 1.00 92.81 98 ALA A O 1
ATOM 762 N N . PRO A 1 99 ? -11.085 -3.417 39.478 1.00 92.94 99 PRO A N 1
ATOM 763 C CA . PRO A 1 99 ? -10.431 -4.201 40.529 1.00 92.94 99 PRO A CA 1
ATOM 764 C C . PRO A 1 99 ? -10.382 -5.711 40.261 1.00 92.94 99 PRO A C 1
ATOM 766 O O . PRO A 1 99 ? -9.673 -6.409 40.969 1.00 92.94 99 PRO A O 1
ATOM 769 N N . GLN A 1 100 ? -11.172 -6.232 39.318 1.00 92.50 100 GLN A N 1
ATOM 770 C CA . GLN A 1 100 ? -11.187 -7.648 38.945 1.00 92.50 100 GLN A CA 1
ATOM 771 C C . GLN A 1 100 ? -11.874 -7.835 37.585 1.00 92.50 100 GLN A C 1
ATOM 773 O O . GLN A 1 100 ? -12.680 -7.001 37.178 1.00 92.50 100 GLN A O 1
ATOM 778 N N . ALA A 1 101 ? -11.619 -8.957 36.914 1.00 91.88 101 ALA A N 1
ATOM 779 C CA . ALA A 1 101 ? -12.340 -9.326 35.698 1.00 91.88 101 ALA A CA 1
ATOM 780 C C . ALA A 1 101 ? -13.809 -9.708 35.983 1.00 91.88 101 ALA A C 1
ATOM 782 O O . ALA A 1 101 ? -14.135 -10.257 37.042 1.00 91.88 101 ALA A O 1
ATOM 783 N N . GLY A 1 102 ? -14.698 -9.455 35.020 1.00 93.69 102 GLY A N 1
ATOM 784 C CA . GLY A 1 102 ? -16.091 -9.908 35.033 1.00 93.69 102 GLY A CA 1
ATOM 785 C C . GLY A 1 102 ? -17.103 -8.861 34.561 1.00 93.69 102 GLY A C 1
ATOM 786 O O . GLY A 1 102 ? -16.748 -7.822 34.013 1.00 93.69 102 GLY A O 1
ATOM 787 N N . MET A 1 103 ? -18.388 -9.148 34.788 1.00 95.88 103 MET A N 1
ATOM 788 C CA . MET A 1 103 ? -19.505 -8.277 34.405 1.00 95.88 103 MET A CA 1
ATOM 789 C C . MET A 1 103 ? -19.701 -7.114 35.379 1.00 95.88 103 MET A C 1
ATOM 791 O O . MET A 1 103 ? -20.121 -7.312 36.521 1.00 95.88 103 MET A O 1
ATOM 795 N N . TYR A 1 104 ? -19.445 -5.901 34.906 1.00 96.75 104 TYR A N 1
ATOM 796 C CA . TYR A 1 104 ? -19.737 -4.666 35.624 1.00 96.75 104 TYR A CA 1
ATOM 797 C C . TYR A 1 104 ? -21.153 -4.196 35.309 1.00 96.75 104 TYR A C 1
ATOM 799 O O . TYR A 1 104 ? -21.625 -4.327 34.181 1.00 96.75 104 TYR A O 1
ATOM 807 N N . LYS A 1 105 ? -21.827 -3.639 36.316 1.00 97.06 105 LYS A N 1
ATOM 808 C CA . LYS A 1 105 ? -23.194 -3.121 36.210 1.00 97.06 105 LYS A CA 1
ATOM 809 C C . LYS A 1 105 ? -23.183 -1.602 36.334 1.00 97.06 105 LYS A C 1
ATOM 811 O O . LYS A 1 105 ? -22.746 -1.090 37.360 1.00 97.06 105 LYS A O 1
ATOM 816 N N . PHE A 1 106 ? -23.708 -0.904 35.337 1.00 96.19 106 PHE A N 1
ATOM 817 C CA . PHE A 1 106 ? -23.851 0.550 35.301 1.00 96.19 106 PHE A CA 1
ATOM 818 C C . PHE A 1 106 ? -25.330 0.880 35.430 1.00 96.19 106 PHE A C 1
ATOM 820 O O . PHE A 1 106 ? -26.090 0.590 34.513 1.00 96.19 106 PHE A O 1
ATOM 827 N N . CYS A 1 107 ? -25.745 1.435 36.563 1.00 95.75 107 CYS A N 1
ATOM 828 C CA . CYS A 1 107 ? -27.133 1.804 36.813 1.00 95.75 107 CYS A CA 1
ATOM 829 C C . CYS A 1 107 ? -27.290 3.318 36.810 1.00 95.75 107 CYS A C 1
ATOM 831 O O . CYS A 1 107 ? -26.604 4.013 37.561 1.00 95.75 107 CYS A O 1
ATOM 833 N N . PHE A 1 108 ? -28.220 3.791 35.993 1.00 94.50 108 PHE A N 1
ATOM 834 C CA . PHE A 1 108 ? -28.697 5.161 35.968 1.00 94.50 108 PHE A CA 1
ATOM 835 C C . PHE A 1 108 ? -29.958 5.231 36.820 1.00 94.50 108 PHE A C 1
ATOM 837 O O . PHE A 1 108 ? -30.910 4.497 36.555 1.00 94.50 108 PHE A O 1
ATOM 844 N N . HIS A 1 109 ? -29.948 6.063 37.855 1.00 93.75 109 HIS A N 1
ATOM 845 C CA . HIS A 1 109 ? -31.097 6.291 38.717 1.00 93.75 109 HIS A CA 1
ATOM 846 C C . HIS A 1 109 ? -31.639 7.696 38.487 1.00 93.75 109 HIS A C 1
ATOM 848 O O . HIS A 1 109 ? -30.899 8.676 38.562 1.00 93.75 109 HIS A O 1
ATOM 854 N N . ASN A 1 110 ? -32.930 7.760 38.188 1.00 90.75 110 ASN A N 1
ATOM 855 C CA . ASN A 1 110 ? -33.675 8.990 38.046 1.00 90.75 110 ASN A CA 1
ATOM 856 C C . ASN A 1 110 ? -34.400 9.279 39.370 1.00 90.75 110 ASN A C 1
ATOM 858 O O . ASN A 1 110 ? -35.358 8.572 39.695 1.00 90.75 110 ASN A O 1
ATOM 862 N N . PRO A 1 111 ? -33.937 10.258 40.169 1.00 86.00 111 PRO A N 1
ATOM 863 C CA . PRO A 1 111 ? -34.612 10.631 41.408 1.00 86.00 111 PRO A CA 1
ATOM 864 C C . PRO A 1 111 ? -35.975 11.298 41.153 1.00 86.00 111 PRO A C 1
ATOM 866 O O . PRO A 1 111 ? -36.814 11.351 42.061 1.00 86.00 111 PRO A O 1
ATOM 869 N N . ASP A 1 112 ? -36.216 11.782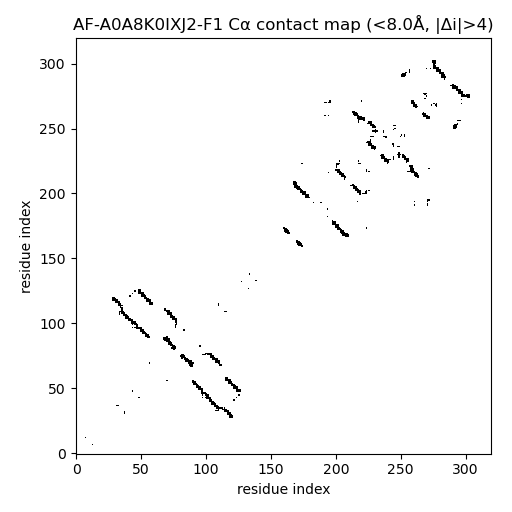 39.935 1.00 78.06 112 ASP A N 1
ATOM 870 C CA . ASP A 1 112 ? -37.464 12.407 39.530 1.00 78.06 112 ASP A CA 1
ATOM 871 C C . ASP A 1 112 ? -38.452 11.418 38.920 1.00 78.06 112 ASP A C 1
ATOM 873 O O . ASP A 1 112 ? -38.137 10.308 38.504 1.00 78.06 112 ASP A O 1
ATOM 877 N N . ARG A 1 113 ? -39.722 11.830 38.883 1.00 70.00 113 ARG A N 1
ATOM 878 C CA . ARG A 1 113 ? -40.832 10.995 38.391 1.00 70.00 113 ARG A CA 1
ATOM 879 C C . ARG A 1 113 ? -41.075 11.130 36.888 1.00 70.00 113 ARG A C 1
ATOM 881 O O . ARG A 1 113 ? -42.066 10.598 36.386 1.00 70.00 113 ARG A O 1
ATOM 888 N N . THR A 1 114 ? -40.237 11.887 36.188 1.00 81.44 114 THR A N 1
ATOM 889 C CA . THR A 1 114 ? -40.355 12.156 34.753 1.00 81.44 114 THR A CA 1
ATOM 890 C C . THR A 1 114 ? -39.333 11.324 33.992 1.00 81.44 114 THR A C 1
ATOM 892 O O . THR A 1 114 ? -38.148 11.474 34.264 1.00 81.44 114 THR A O 1
ATOM 895 N N . PRO A 1 115 ? -39.752 10.462 33.048 1.00 86.44 115 PRO A N 1
ATOM 896 C CA . PRO A 1 115 ? -38.819 9.651 32.276 1.00 86.44 115 PRO A CA 1
ATOM 897 C C . PRO A 1 115 ? -37.848 10.513 31.472 1.00 86.44 115 PRO A C 1
ATOM 899 O O . PRO A 1 115 ? -38.273 11.388 30.720 1.00 86.44 115 PRO A O 1
ATOM 902 N N . GLU A 1 116 ? -36.559 10.212 31.575 1.00 86.31 116 GLU A N 1
ATOM 903 C CA . GLU A 1 116 ? -35.498 10.945 30.883 1.00 86.31 116 GLU A CA 1
ATOM 904 C C . GLU A 1 116 ? -34.691 10.017 29.989 1.00 86.31 116 GLU A C 1
ATOM 906 O O . GLU A 1 116 ? -34.527 8.835 30.286 1.00 86.31 116 GLU A O 1
ATOM 911 N N . THR A 1 117 ? -34.169 10.529 28.875 1.00 88.81 117 THR A N 1
ATOM 912 C CA . THR A 1 117 ? -33.327 9.724 27.985 1.00 88.81 117 THR A CA 1
ATOM 913 C C . THR A 1 117 ? -31.863 10.007 28.262 1.00 88.81 117 THR A C 1
ATOM 915 O O . THR A 1 117 ? -31.400 11.125 28.090 1.00 88.81 117 THR A O 1
ATOM 918 N N . VAL A 1 118 ? -31.104 8.985 28.637 1.00 90.25 118 VAL A N 1
ATOM 919 C CA . VAL A 1 118 ? -29.662 9.086 28.858 1.00 90.25 118 VAL A CA 1
ATOM 920 C C . VAL A 1 118 ? -28.937 8.502 27.660 1.00 90.25 118 VAL A C 1
ATOM 922 O O . VAL A 1 118 ? -29.105 7.329 27.334 1.00 90.25 118 VAL A O 1
ATOM 925 N N . SER A 1 119 ? -28.114 9.317 27.007 1.00 91.75 119 SER A N 1
ATOM 926 C CA . SER A 1 119 ? -27.183 8.885 25.968 1.00 91.75 119 SER A CA 1
ATOM 927 C C . SER A 1 119 ? -25.818 8.638 26.596 1.00 91.75 119 SER A C 1
ATOM 929 O O . SER A 1 119 ? -25.251 9.538 27.211 1.00 91.75 119 SER A O 1
ATOM 931 N N . PHE A 1 120 ? -25.262 7.443 26.427 1.00 91.25 120 PHE A N 1
ATOM 932 C CA . PHE A 1 120 ? -24.035 7.038 27.105 1.00 91.25 120 PHE A CA 1
ATOM 933 C C . PHE A 1 120 ? -23.052 6.306 26.187 1.00 91.25 120 PHE A C 1
ATOM 935 O O . PHE A 1 120 ? -23.394 5.777 25.128 1.00 91.25 120 PHE A O 1
ATOM 942 N N . TYR A 1 121 ? -21.797 6.299 26.627 1.00 91.31 121 TYR A N 1
ATOM 943 C CA . TYR A 1 121 ? -20.685 5.594 26.010 1.00 91.31 121 TYR A CA 1
ATOM 944 C C . TYR A 1 121 ? -19.817 4.964 27.101 1.00 91.31 121 TYR A C 1
ATOM 946 O O . TYR A 1 121 ? -19.452 5.633 28.069 1.00 91.31 121 TYR A O 1
ATOM 954 N N . ILE A 1 122 ? -19.491 3.682 26.938 1.00 92.62 122 ILE A N 1
ATOM 955 C CA . ILE A 1 122 ? -18.635 2.909 27.845 1.00 92.62 122 ILE A CA 1
ATOM 956 C C . ILE A 1 122 ? -17.544 2.264 26.994 1.00 92.62 122 ILE A C 1
ATOM 958 O O . ILE A 1 122 ? -17.830 1.662 25.961 1.00 92.62 122 ILE A O 1
ATOM 962 N N . HIS A 1 123 ? -16.296 2.397 27.424 1.00 91.38 123 HIS A N 1
ATOM 963 C CA . HIS A 1 123 ? -15.128 1.835 26.769 1.00 91.38 123 HIS A CA 1
ATOM 964 C C . HIS A 1 123 ? -14.219 1.156 27.788 1.00 91.38 123 HIS A C 1
ATOM 966 O O . HIS A 1 123 ? -13.824 1.760 28.786 1.00 91.38 123 HIS A O 1
ATOM 972 N N . VAL A 1 124 ? -13.848 -0.087 27.499 1.00 91.06 124 VAL A N 1
ATOM 973 C CA . VAL A 1 124 ? -12.854 -0.840 28.263 1.00 91.06 124 VAL A CA 1
ATOM 974 C C . VAL A 1 124 ? -11.539 -0.796 27.490 1.00 91.06 124 VAL A C 1
ATOM 976 O O . VAL A 1 124 ? -11.427 -1.362 26.404 1.00 91.06 124 VAL A O 1
ATOM 979 N N . GLY A 1 125 ? -10.564 -0.075 28.036 1.00 83.19 125 GLY A N 1
ATOM 980 C CA . GLY A 1 125 ? -9.218 0.045 27.493 1.00 83.19 125 GLY A CA 1
ATOM 981 C C . GLY A 1 125 ? -8.245 -0.849 28.255 1.00 83.19 125 GLY A C 1
ATOM 982 O O . GLY A 1 125 ? -8.006 -0.641 29.445 1.00 83.19 125 GLY A O 1
ATOM 983 N N . HIS A 1 126 ? -7.650 -1.810 27.555 1.00 75.62 126 HIS A N 1
ATOM 984 C CA . HIS A 1 126 ? -6.573 -2.643 28.082 1.00 75.62 126 HIS A CA 1
ATOM 985 C C . HIS A 1 126 ? -5.215 -1.988 27.795 1.00 75.62 126 HIS A C 1
ATOM 987 O O . HIS A 1 126 ? -4.911 -1.663 26.644 1.00 75.62 126 HIS A O 1
ATOM 993 N N . ILE A 1 127 ? -4.392 -1.798 28.830 1.00 64.44 127 ILE A N 1
ATOM 994 C CA . ILE A 1 127 ? -2.966 -1.484 28.670 1.00 64.44 127 ILE A CA 1
ATOM 995 C C . ILE A 1 127 ? -2.213 -2.792 28.940 1.00 64.44 127 ILE A C 1
ATOM 997 O O . ILE A 1 127 ? -2.135 -3.187 30.103 1.00 64.44 127 ILE A O 1
ATOM 1001 N N . PRO A 1 128 ? -1.687 -3.472 27.905 1.00 56.28 128 PRO A N 1
ATOM 1002 C CA . PRO A 1 128 ? -1.053 -4.772 28.079 1.00 56.28 128 PRO A CA 1
ATOM 1003 C C . PRO A 1 128 ? 0.180 -4.677 28.976 1.00 56.28 128 PRO A C 1
ATOM 1005 O O . PRO A 1 128 ? 1.042 -3.816 28.785 1.00 56.28 128 PRO A O 1
ATOM 1008 N N . ASN A 1 129 ? 0.264 -5.579 29.955 1.00 54.78 129 ASN A N 1
ATOM 1009 C CA . ASN A 1 129 ? 1.477 -5.802 30.740 1.00 54.78 129 ASN A CA 1
ATOM 1010 C C . ASN A 1 129 ? 2.523 -6.563 29.905 1.00 54.78 129 ASN A C 1
ATOM 1012 O O . ASN A 1 129 ? 2.190 -7.176 28.894 1.00 54.78 129 ASN A O 1
ATOM 1016 N N . GLU A 1 130 ? 3.788 -6.609 30.351 1.00 55.31 130 GLU A N 1
ATOM 1017 C CA . GLU A 1 130 ? 4.872 -7.354 29.668 1.00 55.31 130 GLU A CA 1
ATOM 1018 C C . GLU A 1 130 ? 4.547 -8.845 29.411 1.00 55.31 130 GLU A C 1
ATOM 1020 O O . GLU A 1 130 ? 5.173 -9.482 28.566 1.00 55.31 130 GLU A O 1
ATOM 1025 N N . GLN A 1 131 ? 3.553 -9.403 30.110 1.00 56.94 131 GLN A N 1
ATOM 1026 C CA . GLN A 1 131 ? 3.063 -10.777 29.946 1.00 56.94 131 GLN A CA 1
ATOM 1027 C C . GLN A 1 131 ? 1.897 -10.919 28.945 1.00 56.94 131 GLN A C 1
ATOM 1029 O O . GLN A 1 131 ? 1.684 -12.027 28.457 1.00 56.94 131 GLN A O 1
ATOM 1034 N N . ASP A 1 132 ? 1.205 -9.825 28.605 1.00 49.66 132 ASP A N 1
ATOM 1035 C CA . ASP A 1 132 ? 0.124 -9.747 27.600 1.00 49.66 132 ASP A CA 1
ATOM 1036 C C . ASP A 1 132 ? 0.635 -9.323 26.213 1.00 49.66 132 ASP A C 1
ATOM 1038 O O . ASP A 1 132 ? -0.131 -9.141 25.263 1.00 49.66 132 ASP A O 1
ATOM 1042 N N . LEU A 1 133 ? 1.952 -9.171 26.066 1.00 58.88 133 LEU A N 1
ATOM 1043 C CA . LEU A 1 133 ? 2.564 -8.944 24.768 1.00 58.88 133 LEU A CA 1
ATOM 1044 C C . LEU A 1 133 ? 2.427 -10.214 23.922 1.00 58.88 133 LEU A C 1
ATOM 1046 O O . LEU A 1 133 ? 2.871 -11.298 24.311 1.00 58.88 133 LEU A O 1
ATOM 1050 N N . ALA A 1 134 ? 1.829 -10.069 22.738 1.00 54.19 134 ALA A N 1
ATOM 1051 C CA . ALA A 1 134 ? 1.826 -11.104 21.716 1.00 54.19 134 ALA A CA 1
ATOM 1052 C C . ALA A 1 134 ? 3.270 -11.578 21.484 1.00 54.19 134 ALA A C 1
ATOM 1054 O O . ALA A 1 134 ? 4.130 -10.806 21.059 1.00 54.19 134 ALA A O 1
ATOM 1055 N N . LYS A 1 135 ? 3.546 -12.847 21.802 1.00 60.38 135 LYS A N 1
ATOM 1056 C CA . LYS A 1 135 ? 4.826 -13.482 21.466 1.00 60.38 135 LYS A CA 1
ATOM 1057 C C . LYS A 1 135 ? 4.963 -13.541 19.943 1.00 60.38 135 LYS A C 1
ATOM 1059 O O . LYS A 1 135 ? 3.950 -13.578 19.251 1.00 60.38 135 LYS A O 1
ATOM 1064 N N . ASP A 1 136 ? 6.197 -13.595 19.448 1.00 56.75 136 ASP A N 1
ATOM 1065 C CA . ASP A 1 136 ? 6.548 -13.582 18.014 1.00 56.75 136 ASP A CA 1
ATOM 1066 C C . ASP A 1 136 ? 5.682 -14.550 17.170 1.00 56.75 136 ASP A C 1
ATOM 1068 O O . ASP A 1 136 ? 5.204 -14.204 16.094 1.00 56.75 136 ASP A O 1
ATOM 1072 N N . GLU A 1 137 ? 5.316 -15.700 17.748 1.00 61.00 137 GLU A N 1
ATOM 1073 C CA . GLU A 1 137 ? 4.432 -16.718 17.154 1.00 61.00 137 GLU A CA 1
ATOM 1074 C C . GLU A 1 137 ? 3.015 -16.219 16.779 1.00 61.00 137 GLU A C 1
ATOM 1076 O O . GLU A 1 137 ? 2.376 -16.754 15.876 1.00 61.00 137 GLU A O 1
ATOM 1081 N N . HIS A 1 138 ? 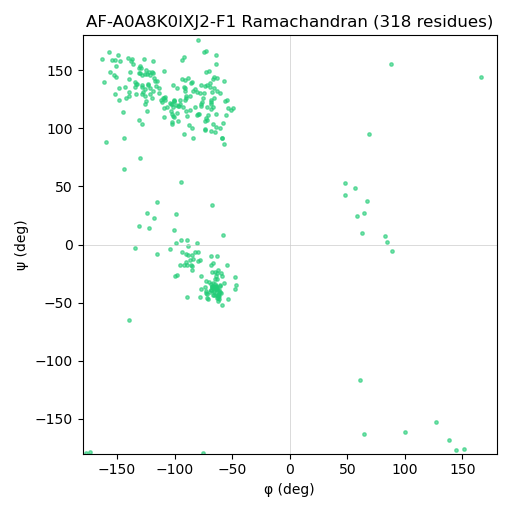2.489 -15.185 17.445 1.00 64.31 138 HIS A N 1
ATOM 1082 C CA . HIS A 1 138 ? 1.186 -14.583 17.115 1.00 64.31 138 HIS A CA 1
ATOM 1083 C C . HIS A 1 138 ? 1.273 -13.547 15.986 1.00 64.31 138 HIS A C 1
ATOM 1085 O O . HIS A 1 138 ? 0.243 -13.140 15.442 1.00 64.31 138 HIS A O 1
ATOM 1091 N N . LEU A 1 139 ? 2.484 -13.128 15.611 1.00 67.81 139 LEU A N 1
ATOM 1092 C CA . LEU A 1 139 ? 2.728 -12.255 14.46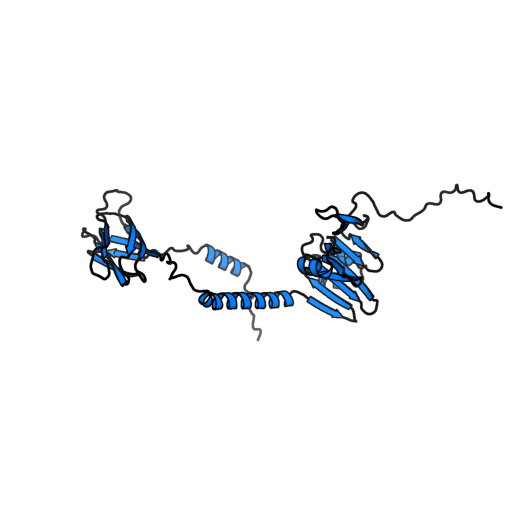5 1.00 67.81 139 LEU A CA 1
ATOM 1093 C C . LEU A 1 139 ? 2.936 -13.063 13.180 1.00 67.81 139 LEU A C 1
ATOM 1095 O O . LEU A 1 139 ? 2.744 -12.520 12.092 1.00 67.81 139 LEU A O 1
ATOM 1099 N N . ASP A 1 140 ? 3.224 -14.363 13.282 1.00 72.06 140 ASP A N 1
ATOM 1100 C CA . ASP A 1 140 ? 3.391 -15.255 12.131 1.00 72.06 140 ASP A CA 1
ATOM 1101 C C . ASP A 1 140 ? 2.199 -15.238 11.164 1.00 72.06 140 ASP A C 1
ATOM 1103 O O . ASP A 1 140 ? 2.422 -15.056 9.963 1.00 72.06 140 ASP A O 1
ATOM 1107 N N . PRO A 1 141 ? 0.925 -15.322 11.607 1.00 78.62 141 PRO A N 1
ATOM 1108 C CA . PRO A 1 141 ? -0.208 -15.237 10.688 1.00 78.62 141 PRO A CA 1
ATOM 1109 C C . PRO A 1 141 ? -0.258 -13.900 9.938 1.00 78.62 141 PRO A C 1
ATOM 1111 O O . PRO A 1 141 ? -0.619 -13.864 8.762 1.00 78.62 141 PRO A O 1
ATOM 1114 N N . ILE A 1 142 ? 0.136 -12.803 10.590 1.00 79.44 142 ILE A N 1
ATOM 1115 C CA . ILE A 1 142 ? 0.174 -11.463 9.992 1.00 79.44 142 ILE A CA 1
ATOM 1116 C C . ILE A 1 142 ? 1.324 -11.373 8.987 1.00 79.44 142 ILE A C 1
ATOM 1118 O O . ILE A 1 142 ? 1.117 -10.929 7.858 1.00 79.44 142 ILE A O 1
ATOM 1122 N N . ASN A 1 143 ? 2.509 -11.859 9.351 1.00 74.25 143 ASN A N 1
ATOM 1123 C CA . ASN A 1 143 ? 3.684 -11.901 8.485 1.00 74.25 143 ASN A CA 1
ATOM 1124 C C . ASN A 1 143 ? 3.427 -12.743 7.228 1.00 74.25 143 ASN A C 1
ATOM 1126 O O . ASN A 1 143 ? 3.759 -12.315 6.121 1.00 74.25 143 ASN A O 1
ATOM 1130 N N . VAL A 1 144 ? 2.744 -13.885 7.369 1.00 82.06 144 VAL A N 1
ATOM 1131 C CA . VAL A 1 144 ? 2.303 -14.718 6.240 1.00 82.06 144 VAL A CA 1
ATOM 1132 C C . VAL A 1 144 ? 1.328 -13.954 5.343 1.00 82.06 144 VAL A C 1
ATOM 1134 O O . VAL A 1 144 ? 1.466 -13.995 4.122 1.00 82.06 144 VAL A O 1
ATOM 1137 N N . LYS A 1 145 ? 0.364 -13.214 5.907 1.00 81.75 145 LYS A N 1
ATOM 1138 C CA . LYS A 1 145 ? -0.565 -12.399 5.105 1.00 81.75 145 LYS A CA 1
ATOM 1139 C C . LYS A 1 145 ? 0.117 -11.229 4.404 1.00 81.75 145 LYS A C 1
ATOM 1141 O O . LYS A 1 145 ? -0.220 -10.950 3.256 1.00 81.75 145 LYS A O 1
ATOM 1146 N N . ILE A 1 146 ? 1.102 -10.594 5.033 1.00 89.25 146 ILE A N 1
ATOM 1147 C CA . ILE A 1 146 ? 1.926 -9.558 4.399 1.00 89.25 146 ILE A CA 1
ATOM 1148 C C . ILE A 1 146 ? 2.739 -10.153 3.245 1.00 89.25 146 ILE A C 1
ATOM 1150 O O . ILE A 1 146 ? 2.791 -9.555 2.172 1.00 89.25 146 ILE A O 1
ATOM 1154 N N . ALA A 1 147 ? 3.337 -11.333 3.429 1.00 77.50 147 ALA A N 1
ATOM 1155 C CA . ALA A 1 147 ? 4.071 -12.023 2.372 1.00 77.50 147 ALA A CA 1
ATOM 1156 C C . ALA A 1 147 ? 3.157 -12.395 1.191 1.00 77.50 147 ALA A C 1
ATOM 1158 O O . ALA A 1 147 ? 3.482 -12.074 0.053 1.00 77.50 147 ALA A O 1
ATOM 1159 N N . GLN A 1 148 ? 1.975 -12.961 1.462 1.00 84.06 148 GLN A N 1
ATOM 1160 C CA . GLN A 1 148 ? 0.973 -13.278 0.433 1.00 84.06 148 GLN A CA 1
ATOM 1161 C C . GLN A 1 148 ? 0.515 -12.032 -0.339 1.00 84.06 148 GLN A C 1
ATOM 1163 O O . GLN A 1 148 ? 0.376 -12.072 -1.559 1.00 84.06 148 GLN A O 1
ATOM 1168 N N . LEU A 1 149 ? 0.290 -10.910 0.353 1.00 87.44 149 LEU A N 1
ATOM 1169 C CA . LEU A 1 149 ? -0.077 -9.644 -0.288 1.00 87.44 149 LEU A CA 1
ATOM 1170 C C . LEU A 1 149 ? 1.048 -9.095 -1.169 1.00 87.44 149 LEU A C 1
ATOM 1172 O O . LEU A 1 149 ? 0.772 -8.599 -2.260 1.00 87.44 149 LEU A O 1
ATOM 1176 N N . ARG A 1 150 ? 2.303 -9.186 -0.714 1.00 86.62 150 ARG A N 1
ATOM 1177 C CA . ARG A 1 150 ? 3.472 -8.786 -1.509 1.00 86.62 150 ARG A CA 1
ATOM 1178 C C . ARG A 1 150 ? 3.584 -9.620 -2.782 1.00 86.62 150 ARG A C 1
ATOM 1180 O O . ARG A 1 150 ? 3.705 -9.042 -3.853 1.00 86.62 150 ARG A O 1
ATOM 1187 N N . GLU A 1 151 ? 3.449 -10.938 -2.678 1.00 89.56 151 GLU A N 1
ATOM 1188 C CA . GLU A 1 151 ? 3.499 -11.848 -3.828 1.00 89.56 151 GLU A CA 1
ATOM 1189 C C . GLU A 1 151 ? 2.364 -11.572 -4.830 1.00 89.56 151 GLU A C 1
ATOM 1191 O O . GLU A 1 151 ? 2.595 -11.459 -6.034 1.00 89.56 151 GLU A O 1
ATOM 1196 N N . ALA A 1 152 ? 1.136 -11.368 -4.344 1.00 81.81 152 ALA A N 1
ATOM 1197 C CA . ALA A 1 152 ? 0.006 -11.013 -5.201 1.00 81.81 152 ALA A CA 1
ATOM 1198 C C . ALA A 1 152 ? 0.224 -9.670 -5.924 1.00 81.81 152 ALA A C 1
ATOM 1200 O O . ALA A 1 152 ? -0.107 -9.534 -7.103 1.00 81.81 152 ALA A O 1
ATOM 1201 N N . LEU A 1 153 ? 0.808 -8.679 -5.243 1.00 82.25 153 LEU A N 1
ATOM 1202 C CA . LEU A 1 153 ? 1.141 -7.385 -5.838 1.00 82.25 153 LEU A CA 1
ATOM 1203 C C . LEU A 1 153 ? 2.264 -7.502 -6.881 1.00 82.25 153 LEU A C 1
ATOM 1205 O O . LEU A 1 153 ? 2.192 -6.866 -7.935 1.00 82.25 153 LEU A O 1
ATOM 1209 N N . GLU A 1 154 ? 3.278 -8.329 -6.626 1.00 80.88 154 GLU A N 1
ATOM 1210 C CA . GLU A 1 154 ? 4.338 -8.634 -7.593 1.00 80.88 154 GLU A CA 1
ATOM 1211 C C . GLU A 1 154 ? 3.772 -9.312 -8.847 1.00 80.88 154 GLU A C 1
ATOM 1213 O O . GLU A 1 154 ? 4.128 -8.939 -9.963 1.00 80.88 154 GLU A O 1
ATOM 1218 N N . SER A 1 155 ? 2.807 -10.222 -8.692 1.00 77.94 155 SER A N 1
ATOM 1219 C CA . SER A 1 155 ? 2.114 -10.847 -9.824 1.00 77.94 155 SER A CA 1
ATOM 1220 C C . SER A 1 155 ? 1.335 -9.828 -10.666 1.00 77.94 155 SER A C 1
ATOM 1222 O O . SER A 1 155 ? 1.447 -9.826 -11.891 1.00 77.94 155 SER A O 1
ATOM 1224 N N . VAL A 1 156 ? 0.574 -8.924 -10.038 1.00 73.38 156 VAL A N 1
ATOM 1225 C CA . VAL A 1 156 ? -0.193 -7.886 -10.759 1.00 73.38 156 VAL A CA 1
ATOM 1226 C C . VAL A 1 156 ? 0.731 -6.877 -11.448 1.00 73.38 156 VAL A C 1
ATOM 1228 O O . VAL A 1 156 ? 0.452 -6.420 -12.556 1.00 73.38 156 VAL A O 1
ATOM 1231 N N . THR A 1 157 ? 1.851 -6.516 -10.823 1.00 65.44 157 THR A N 1
ATOM 1232 C CA . THR A 1 157 ? 2.831 -5.607 -11.440 1.00 65.44 157 THR A CA 1
ATOM 1233 C C . THR A 1 157 ? 3.615 -6.280 -12.568 1.00 65.44 157 THR A C 1
ATOM 1235 O O . THR A 1 157 ? 3.942 -5.616 -13.552 1.00 65.44 157 THR A O 1
ATOM 1238 N N . ALA A 1 158 ? 3.856 -7.593 -12.497 1.00 62.94 158 ALA A N 1
ATOM 1239 C CA . ALA A 1 158 ? 4.412 -8.363 -13.606 1.00 62.94 158 ALA A CA 1
ATOM 1240 C C . ALA A 1 158 ? 3.472 -8.385 -14.824 1.00 62.94 158 ALA A C 1
ATOM 1242 O O . ALA A 1 158 ? 3.948 -8.228 -15.944 1.00 62.94 158 ALA A O 1
ATOM 1243 N N . GLU A 1 159 ? 2.151 -8.468 -14.630 1.00 59.47 159 GLU A N 1
ATOM 1244 C CA . GLU A 1 159 ? 1.180 -8.331 -15.731 1.00 59.47 159 GLU A CA 1
ATOM 1245 C C . GLU A 1 159 ? 1.195 -6.935 -16.381 1.00 59.47 159 GLU A C 1
ATOM 1247 O O . GLU A 1 159 ? 0.883 -6.791 -17.564 1.00 59.47 159 GLU A O 1
ATOM 1252 N N . GLN A 1 160 ? 1.585 -5.895 -15.637 1.00 53.38 160 GLN A N 1
ATOM 1253 C CA . GLN A 1 160 ? 1.736 -4.534 -16.168 1.00 53.38 160 GLN A CA 1
ATOM 1254 C C . GLN A 1 160 ? 3.052 -4.321 -16.934 1.00 53.38 160 GLN A C 1
ATOM 1256 O O . GLN A 1 160 ? 3.173 -3.336 -17.667 1.00 53.38 160 GLN A O 1
ATOM 1261 N N . ARG A 1 161 ? 4.029 -5.229 -16.802 1.00 60.09 161 ARG A N 1
ATOM 1262 C CA . ARG A 1 161 ? 5.257 -5.236 -17.606 1.00 60.09 161 ARG A CA 1
ATOM 1263 C C . ARG A 1 161 ? 5.002 -6.028 -18.883 1.00 60.09 161 ARG A C 1
ATOM 1265 O O . ARG A 1 161 ? 4.994 -7.255 -18.888 1.00 60.09 161 ARG A O 1
ATOM 1272 N N . LEU A 1 162 ? 4.808 -5.321 -19.993 1.00 59.22 162 LEU A N 1
ATOM 1273 C CA . LEU A 1 162 ? 4.597 -5.977 -21.277 1.00 59.22 162 LEU A CA 1
ATOM 1274 C C . LEU A 1 162 ? 5.947 -6.406 -21.866 1.00 59.22 162 LEU A C 1
ATOM 1276 O O . LEU A 1 162 ? 6.746 -5.566 -22.285 1.00 59.22 162 LEU A O 1
ATOM 1280 N N . PHE A 1 163 ? 6.174 -7.718 -21.921 1.00 64.50 163 PHE A N 1
ATOM 1281 C CA . PHE A 1 163 ? 7.210 -8.328 -22.746 1.00 64.50 163 PHE A CA 1
ATOM 1282 C C . PHE A 1 163 ? 6.568 -8.809 -24.046 1.00 64.50 163 PHE A C 1
ATOM 1284 O O . PHE A 1 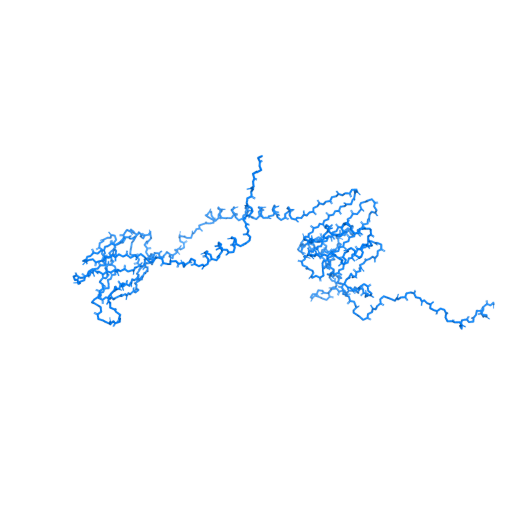163 ? 5.650 -9.629 -24.030 1.00 64.50 163 PHE A O 1
ATOM 1291 N N . ALA A 1 164 ? 7.023 -8.278 -25.175 1.00 66.88 164 ALA A N 1
ATOM 1292 C CA . ALA A 1 164 ? 6.544 -8.686 -26.489 1.00 66.88 164 ALA A CA 1
ATOM 1293 C C . ALA A 1 164 ? 7.732 -9.029 -27.383 1.00 66.88 164 ALA A C 1
ATOM 1295 O O . ALA A 1 164 ? 8.784 -8.400 -27.291 1.00 66.88 164 ALA A O 1
ATOM 1296 N N . SER A 1 165 ? 7.551 -10.009 -28.263 1.00 75.62 165 SER A N 1
ATOM 1297 C CA . SER A 1 165 ? 8.512 -10.300 -29.323 1.00 75.62 165 SER A CA 1
ATOM 1298 C C . SER A 1 165 ? 7.780 -10.493 -30.643 1.00 75.62 165 SER A C 1
ATOM 1300 O O . SER A 1 165 ? 6.721 -11.122 -30.675 1.00 75.62 165 SER A O 1
ATOM 1302 N N . VAL A 1 166 ? 8.311 -9.897 -31.706 1.00 76.19 166 VAL A N 1
ATOM 1303 C CA . VAL A 1 166 ? 7.824 -10.041 -33.083 1.00 76.19 166 VAL A CA 1
ATOM 1304 C C . VAL A 1 166 ? 9.054 -10.067 -33.979 1.00 76.19 166 VAL A C 1
ATOM 1306 O O . VAL A 1 166 ? 9.874 -9.161 -33.874 1.00 76.19 166 VAL A O 1
ATOM 1309 N N . ASP A 1 167 ? 9.188 -11.089 -34.824 1.00 80.44 167 ASP A N 1
ATOM 1310 C CA . ASP A 1 167 ? 10.266 -11.208 -35.820 1.00 80.44 167 ASP A CA 1
ATOM 1311 C C . ASP A 1 167 ? 11.678 -10.932 -35.251 1.00 80.44 167 ASP A C 1
ATOM 1313 O O . ASP A 1 167 ? 12.405 -10.081 -35.752 1.00 80.44 167 ASP A O 1
ATOM 1317 N N . ASP A 1 168 ? 12.051 -11.616 -34.160 1.00 81.19 168 ASP A N 1
ATOM 1318 C CA . ASP A 1 168 ? 13.337 -11.463 -33.444 1.00 81.19 168 ASP A CA 1
ATOM 1319 C C . ASP A 1 168 ? 13.600 -10.080 -32.813 1.00 81.19 168 ASP A C 1
ATOM 1321 O O . ASP A 1 168 ? 14.699 -9.814 -32.311 1.00 81.19 168 ASP A O 1
ATOM 1325 N N . ILE A 1 169 ? 12.585 -9.212 -32.774 1.00 82.50 169 ILE A N 1
ATOM 1326 C CA . ILE A 1 169 ? 12.617 -7.936 -32.060 1.00 82.50 169 ILE A CA 1
ATOM 1327 C C . ILE A 1 169 ? 11.943 -8.106 -30.703 1.00 82.50 169 ILE A C 1
ATOM 1329 O O . ILE A 1 169 ? 10.730 -8.300 -30.613 1.00 82.50 169 ILE A O 1
ATOM 1333 N N . TYR A 1 170 ? 12.731 -7.984 -29.641 1.00 82.38 170 TYR A N 1
ATOM 1334 C CA . TYR A 1 170 ? 12.285 -8.035 -28.254 1.00 82.38 170 TYR A CA 1
ATOM 1335 C C . TYR A 1 170 ? 11.959 -6.639 -27.734 1.00 82.38 170 TYR A C 1
ATOM 1337 O O . TYR A 1 170 ? 12.728 -5.700 -27.932 1.00 82.38 170 TYR A O 1
ATOM 1345 N N . CYS A 1 171 ? 10.833 -6.511 -27.038 1.00 81.69 171 CYS A N 1
ATOM 1346 C CA . CYS A 1 171 ? 10.369 -5.273 -26.431 1.00 81.69 171 CYS A CA 1
ATOM 1347 C C . CYS A 1 171 ? 10.230 -5.433 -24.916 1.00 81.69 171 CYS A C 1
ATOM 1349 O O . CYS A 1 171 ? 9.510 -6.317 -24.447 1.00 81.69 171 CYS A O 1
ATOM 1351 N N . LEU A 1 172 ? 10.876 -4.537 -24.169 1.00 81.62 172 LEU A N 1
ATOM 1352 C CA . LEU A 1 172 ? 10.616 -4.313 -22.750 1.00 81.62 172 LEU A CA 1
ATOM 1353 C C . LEU A 1 172 ? 9.929 -2.955 -22.604 1.00 81.62 172 LEU A C 1
ATOM 1355 O O . LEU A 1 172 ? 10.531 -1.932 -22.934 1.00 81.62 172 LEU A O 1
ATOM 1359 N N . PHE A 1 173 ? 8.691 -2.941 -22.111 1.00 80.31 173 PHE A N 1
ATOM 1360 C CA . PHE A 1 173 ? 7.895 -1.719 -21.999 1.00 80.31 173 PHE A CA 1
ATOM 1361 C C . PHE A 1 173 ? 7.319 -1.536 -20.587 1.00 80.31 173 PHE A C 1
ATOM 1363 O O . PHE A 1 173 ? 6.337 -2.189 -20.223 1.00 80.31 173 PHE A O 1
ATOM 1370 N N . PRO A 1 174 ? 7.902 -0.631 -19.790 1.00 79.56 174 PRO A N 1
ATOM 1371 C CA . PRO A 1 174 ? 7.230 -0.041 -18.635 1.00 79.56 174 PRO A CA 1
ATOM 1372 C C . PRO A 1 174 ? 6.467 1.255 -18.982 1.00 79.56 174 PRO A C 1
ATOM 1374 O O . PRO A 1 174 ? 7.023 2.219 -19.514 1.00 79.56 174 PRO A O 1
ATOM 1377 N N . GLY A 1 175 ? 5.183 1.312 -18.610 1.00 79.12 175 GLY A N 1
ATOM 1378 C CA . GLY A 1 175 ? 4.367 2.532 -18.663 1.00 79.12 175 GLY A CA 1
ATOM 1379 C C . GLY A 1 175 ? 3.048 2.390 -19.426 1.00 79.12 175 GLY A C 1
ATOM 1380 O O . GLY A 1 175 ? 2.450 1.319 -19.483 1.00 79.12 175 GLY A O 1
ATOM 1381 N N . ARG A 1 176 ? 2.551 3.495 -19.995 1.00 79.00 176 ARG A N 1
ATOM 1382 C CA . ARG A 1 176 ? 1.329 3.553 -20.809 1.00 79.00 176 ARG A CA 1
ATOM 1383 C C . ARG A 1 176 ? 1.435 4.638 -21.878 1.00 79.00 176 ARG A C 1
ATOM 1385 O O . ARG A 1 176 ? 1.595 5.814 -21.555 1.00 79.00 176 ARG A O 1
ATOM 1392 N N . ILE A 1 177 ? 1.243 4.248 -23.137 1.00 81.81 177 ILE A N 1
ATOM 1393 C CA . ILE A 1 177 ? 1.085 5.161 -24.277 1.00 81.81 177 ILE A CA 1
ATOM 1394 C C . ILE A 1 177 ? -0.406 5.272 -24.613 1.00 81.81 177 ILE A C 1
ATOM 1396 O O . ILE A 1 177 ? -1.069 4.270 -24.877 1.00 81.81 177 ILE A O 1
ATOM 1400 N N . GLY A 1 178 ? -0.943 6.490 -24.617 1.00 81.88 178 GLY A N 1
ATOM 1401 C CA . GLY A 1 178 ? -2.361 6.766 -24.852 1.00 81.88 178 GLY A CA 1
ATOM 1402 C C . GLY A 1 178 ? -2.763 6.874 -26.325 1.00 81.88 178 GLY A C 1
ATOM 1403 O O . GLY A 1 178 ? -3.944 6.749 -26.634 1.00 81.88 178 GLY A O 1
ATOM 1404 N N . ASN A 1 179 ? -1.817 7.094 -27.243 1.00 83.38 179 ASN A N 1
ATOM 1405 C CA . ASN A 1 179 ? -2.109 7.414 -28.648 1.00 83.38 179 ASN A CA 1
ATOM 1406 C C . ASN A 1 179 ? -1.490 6.451 -29.680 1.00 83.38 179 ASN A C 1
ATOM 1408 O O . ASN A 1 179 ? -1.496 6.750 -30.874 1.00 83.38 179 ASN A O 1
ATOM 1412 N N . ILE A 1 180 ? -1.007 5.274 -29.265 1.00 80.19 180 ILE A N 1
ATOM 1413 C CA . ILE A 1 180 ? -0.334 4.325 -30.172 1.00 80.19 180 ILE A CA 1
ATOM 1414 C C . ILE A 1 180 ? -1.238 3.847 -31.320 1.00 80.19 180 ILE A C 1
ATOM 1416 O O . ILE A 1 180 ? -0.777 3.678 -32.446 1.00 80.19 180 ILE A O 1
ATOM 1420 N N . ALA A 1 181 ? -2.539 3.677 -31.061 1.00 74.94 181 ALA A N 1
ATOM 1421 C CA . ALA A 1 181 ? -3.511 3.270 -32.075 1.00 74.94 181 ALA A CA 1
ATOM 1422 C C . ALA A 1 181 ? -3.669 4.321 -33.187 1.00 74.94 181 ALA A C 1
ATOM 1424 O O . ALA A 1 181 ? -3.805 3.960 -34.353 1.00 74.94 181 ALA A O 1
ATOM 1425 N N . HIS A 1 182 ? -3.597 5.608 -32.834 1.00 76.81 182 HIS A N 1
ATOM 1426 C CA . HIS A 1 182 ? -3.669 6.713 -33.789 1.00 76.81 182 HIS A CA 1
ATOM 1427 C C . HIS A 1 182 ? -2.390 6.803 -34.634 1.00 76.81 182 HIS A C 1
ATOM 1429 O O . HIS A 1 182 ? -2.462 6.947 -35.851 1.00 76.81 182 HIS A O 1
ATOM 1435 N N . LEU A 1 183 ? -1.218 6.641 -34.010 1.00 75.38 183 LEU A N 1
ATOM 1436 C CA . LEU A 1 183 ? 0.072 6.681 -34.710 1.00 75.38 183 LEU A CA 1
ATOM 1437 C C . LEU A 1 183 ? 0.235 5.528 -35.716 1.00 75.38 183 LEU A C 1
ATOM 1439 O O . LEU A 1 183 ? 0.800 5.724 -36.787 1.00 75.38 183 LEU A O 1
ATOM 1443 N N . LYS A 1 184 ? -0.322 4.342 -35.427 1.00 72.06 184 LYS A N 1
ATOM 1444 C CA . LYS A 1 184 ? -0.302 3.197 -36.359 1.00 72.06 184 LYS A CA 1
ATOM 1445 C C . LYS A 1 184 ? -1.050 3.454 -37.672 1.00 72.06 184 LYS A C 1
ATOM 1447 O O . LYS A 1 184 ? -0.686 2.875 -38.690 1.00 72.06 184 LYS A O 1
ATOM 1452 N N . GLN A 1 185 ? -2.087 4.294 -37.669 1.00 69.62 185 GLN A N 1
ATOM 1453 C CA . GLN A 1 185 ? -2.907 4.568 -38.861 1.00 69.62 185 GLN A CA 1
ATOM 1454 C C . GLN A 1 185 ? -2.243 5.538 -39.844 1.00 69.62 185 GLN A C 1
ATOM 1456 O O . GLN A 1 185 ? -2.690 5.682 -40.978 1.00 69.62 185 GLN A O 1
ATOM 1461 N N . GLN A 1 186 ? -1.188 6.215 -39.406 1.00 63.16 186 GLN A N 1
ATOM 1462 C CA . GLN A 1 186 ? -0.650 7.392 -40.066 1.00 63.16 186 GLN A CA 1
ATOM 1463 C C . GLN A 1 186 ? 0.497 7.061 -41.065 1.00 63.16 186 GLN A C 1
ATOM 1465 O O . GLN A 1 186 ? 0.907 7.927 -41.832 1.00 63.16 186 GLN A O 1
ATOM 1470 N N . GLY A 1 187 ? 0.974 5.805 -41.134 1.00 62.47 187 GLY A N 1
ATOM 1471 C CA . GLY A 1 187 ? 1.976 5.332 -42.112 1.00 62.47 187 GLY A CA 1
ATOM 1472 C C . GLY A 1 187 ? 3.417 5.239 -41.579 1.00 62.47 187 GLY A C 1
ATOM 1473 O O . GLY A 1 187 ? 3.638 5.154 -40.372 1.00 62.47 187 GLY A O 1
ATOM 1474 N N . SER A 1 188 ? 4.413 5.201 -42.478 1.00 63.16 188 SER A N 1
ATOM 1475 C CA . SER A 1 188 ? 5.840 5.109 -42.120 1.00 63.16 188 SER A CA 1
ATOM 1476 C C . SER A 1 188 ? 6.404 6.467 -41.697 1.00 63.16 188 SER A C 1
ATOM 1478 O O . SER A 1 188 ? 6.582 7.357 -42.527 1.00 63.16 188 SER A O 1
ATOM 1480 N N . TYR A 1 189 ? 6.754 6.595 -40.420 1.00 67.44 189 TYR A N 1
ATOM 1481 C CA . TYR A 1 189 ? 7.458 7.755 -39.874 1.00 67.44 189 TYR A CA 1
ATOM 1482 C C . TYR A 1 189 ? 8.892 7.396 -39.505 1.00 67.44 189 TYR A C 1
ATOM 1484 O O . TYR A 1 189 ? 9.159 6.261 -39.097 1.00 67.44 189 TYR A O 1
ATOM 1492 N N . PRO A 1 190 ? 9.825 8.355 -39.589 1.00 74.38 190 PRO A N 1
ATOM 1493 C CA . PRO A 1 190 ? 11.132 8.174 -38.986 1.00 74.38 190 PRO A CA 1
ATOM 1494 C C . PRO A 1 190 ? 10.979 8.027 -37.460 1.00 74.38 190 PRO A C 1
ATOM 1496 O O . PRO A 1 190 ? 10.117 8.657 -36.843 1.00 74.38 190 PRO A O 1
ATOM 1499 N N . ALA A 1 191 ? 11.801 7.170 -36.849 1.00 72.06 191 ALA A N 1
ATOM 1500 C CA . ALA A 1 191 ? 11.649 6.776 -35.445 1.00 72.06 191 ALA A CA 1
ATOM 1501 C C . ALA A 1 191 ? 11.676 7.968 -34.467 1.00 72.06 191 ALA A C 1
ATOM 1503 O O . ALA A 1 191 ? 10.958 7.964 -33.471 1.00 72.06 191 ALA A O 1
ATOM 1504 N N . ASP A 1 192 ? 12.444 9.017 -34.775 1.00 72.56 192 ASP A N 1
ATOM 1505 C CA . ASP A 1 192 ? 12.503 10.251 -33.987 1.00 72.56 192 ASP A CA 1
ATOM 1506 C C . ASP A 1 192 ? 11.173 11.015 -33.967 1.00 72.56 192 ASP A C 1
ATOM 1508 O O . ASP A 1 192 ? 10.795 11.570 -32.935 1.00 72.56 192 ASP A O 1
ATOM 1512 N N . GLN A 1 193 ? 10.430 10.999 -35.075 1.00 78.62 193 GLN A N 1
ATOM 1513 C CA . GLN A 1 193 ? 9.108 11.612 -35.148 1.00 78.62 193 GLN A CA 1
ATOM 1514 C C . GLN A 1 193 ? 8.074 10.795 -34.374 1.00 78.62 193 GLN A C 1
ATOM 1516 O O . GLN A 1 193 ? 7.287 11.373 -33.633 1.00 78.62 193 GLN A O 1
ATOM 1521 N N . VAL A 1 194 ? 8.122 9.462 -34.482 1.00 81.62 194 VAL A N 1
ATOM 1522 C CA . VAL A 1 194 ? 7.218 8.585 -33.724 1.00 81.62 194 VAL A CA 1
ATOM 1523 C C . VAL A 1 194 ? 7.381 8.818 -32.229 1.00 81.62 194 VAL A C 1
ATOM 1525 O O . VAL A 1 194 ? 6.391 9.076 -31.557 1.00 81.62 194 VAL A O 1
ATOM 1528 N N . VAL A 1 195 ? 8.616 8.767 -31.716 1.00 82.88 195 VAL A N 1
ATOM 1529 C CA . VAL A 1 195 ? 8.885 8.915 -30.277 1.00 82.88 195 VAL A CA 1
ATOM 1530 C C . VAL A 1 195 ? 8.480 10.294 -29.762 1.00 82.88 195 VAL A C 1
ATOM 1532 O O . VAL A 1 195 ? 7.931 10.388 -28.669 1.00 82.88 195 VAL A O 1
ATOM 1535 N N . ARG A 1 196 ? 8.699 11.354 -30.549 1.00 82.19 196 ARG A N 1
ATOM 1536 C CA . ARG A 1 196 ? 8.263 12.711 -30.191 1.00 82.19 196 ARG A CA 1
ATOM 1537 C C . ARG A 1 196 ? 6.746 12.823 -30.075 1.00 82.19 196 ARG A C 1
ATOM 1539 O O . ARG A 1 196 ? 6.255 13.546 -29.214 1.00 82.19 196 ARG A O 1
ATOM 1546 N N . ASP A 1 197 ? 6.029 12.131 -30.949 1.00 84.31 197 ASP A N 1
ATOM 1547 C CA . ASP A 1 197 ? 4.579 12.226 -31.035 1.00 84.31 197 ASP A CA 1
ATOM 1548 C C . ASP A 1 197 ? 3.888 11.221 -30.080 1.00 84.31 197 ASP A C 1
ATOM 1550 O O . ASP A 1 197 ? 2.660 11.219 -29.981 1.00 84.31 197 ASP A O 1
ATOM 1554 N N . LEU A 1 198 ? 4.640 10.391 -29.337 1.00 86.81 198 LEU A N 1
ATOM 1555 C CA . LEU A 1 198 ? 4.101 9.528 -28.279 1.00 86.81 198 LEU A CA 1
ATOM 1556 C C . LEU A 1 198 ? 3.548 10.365 -27.123 1.00 86.81 198 LEU A C 1
ATOM 1558 O O . LEU A 1 198 ? 4.251 11.161 -26.507 1.00 86.81 198 LEU A O 1
ATOM 1562 N N . ASN A 1 199 ? 2.288 10.118 -26.773 1.00 85.06 199 ASN A N 1
ATOM 1563 C CA . ASN A 1 199 ? 1.648 10.708 -25.607 1.00 85.06 199 ASN A CA 1
ATOM 1564 C C . ASN A 1 199 ? 1.501 9.654 -24.510 1.00 85.06 199 ASN A C 1
ATOM 1566 O O . ASN A 1 199 ? 0.792 8.660 -24.691 1.00 85.06 199 ASN A O 1
ATOM 1570 N N . GLY A 1 200 ? 2.137 9.878 -23.365 1.00 84.75 200 GLY A N 1
ATOM 1571 C CA . GLY A 1 200 ? 2.029 9.000 -22.210 1.00 84.75 200 GLY A CA 1
ATOM 1572 C C . GLY A 1 200 ? 3.268 9.016 -21.328 1.00 84.75 200 GLY A C 1
ATOM 1573 O O . GLY A 1 200 ? 4.214 9.759 -21.568 1.00 84.75 200 GLY A O 1
ATOM 1574 N N . LYS A 1 201 ? 3.248 8.157 -20.310 1.00 89.25 201 LYS A N 1
ATOM 1575 C CA . LYS A 1 201 ? 4.371 7.923 -19.396 1.00 89.25 201 LYS A CA 1
ATOM 1576 C C . LYS A 1 201 ? 5.012 6.614 -19.804 1.00 89.25 201 LYS A C 1
ATOM 1578 O O . LYS A 1 201 ? 4.332 5.593 -19.738 1.00 89.25 201 LYS A O 1
ATOM 1583 N N . PHE A 1 202 ? 6.247 6.631 -20.276 1.00 88.19 202 PHE A N 1
ATOM 1584 C CA . PHE A 1 202 ? 6.854 5.443 -20.857 1.00 88.19 202 PHE A CA 1
ATOM 1585 C C . PHE A 1 202 ? 8.369 5.462 -20.724 1.00 88.19 202 PHE A C 1
ATOM 1587 O O . PHE A 1 202 ? 9.020 6.492 -20.875 1.00 88.19 202 PHE A O 1
ATOM 1594 N N . ALA A 1 203 ? 8.926 4.277 -20.550 1.00 89.69 203 ALA A N 1
ATOM 1595 C CA . ALA A 1 203 ? 10.267 3.961 -20.996 1.00 89.69 203 ALA A CA 1
ATOM 1596 C C . ALA A 1 203 ? 10.186 2.641 -21.758 1.00 89.69 203 ALA A C 1
ATOM 1598 O O . ALA A 1 203 ? 9.325 1.816 -21.464 1.00 89.69 203 ALA A O 1
ATOM 1599 N N . PHE A 1 204 ? 11.014 2.444 -22.778 1.00 89.31 204 PHE A N 1
ATOM 1600 C CA . PHE A 1 204 ? 11.041 1.161 -23.469 1.00 89.31 204 PHE A CA 1
ATOM 1601 C C . PHE A 1 204 ? 12.371 0.867 -24.132 1.00 89.31 204 PHE A C 1
ATOM 1603 O O . PHE A 1 204 ? 13.148 1.770 -24.447 1.00 89.31 204 PHE A O 1
ATOM 1610 N N . ILE A 1 205 ? 12.582 -0.421 -24.379 1.00 89.31 205 ILE A N 1
ATOM 1611 C CA . ILE A 1 205 ? 13.729 -0.963 -25.095 1.00 89.31 205 ILE A CA 1
ATOM 1612 C C . ILE A 1 205 ? 13.198 -1.865 -26.197 1.00 89.31 205 ILE A C 1
ATOM 1614 O O . ILE A 1 205 ? 12.388 -2.748 -25.934 1.00 89.31 205 ILE A O 1
ATOM 1618 N N . LEU A 1 206 ? 13.682 -1.650 -27.411 1.00 89.12 206 LEU A N 1
ATOM 1619 C CA . LEU A 1 206 ? 13.555 -2.547 -28.545 1.00 89.12 206 LEU A CA 1
ATOM 1620 C C . LEU A 1 206 ? 14.944 -3.096 -28.853 1.00 89.12 206 LEU A C 1
ATOM 1622 O O . LEU A 1 206 ? 15.880 -2.322 -29.064 1.00 89.12 206 LEU A O 1
ATOM 1626 N N . PHE A 1 207 ? 15.074 -4.414 -28.878 1.00 88.06 207 PHE A N 1
ATOM 1627 C CA . PHE A 1 207 ? 16.306 -5.095 -29.240 1.00 88.06 207 PHE A CA 1
ATOM 1628 C C . PHE A 1 207 ? 16.042 -6.049 -30.394 1.00 88.06 207 PHE A C 1
ATOM 1630 O O . PHE A 1 207 ? 15.295 -7.010 -30.249 1.00 88.06 207 PHE A O 1
ATOM 1637 N N . ASP A 1 208 ? 16.659 -5.767 -31.533 1.00 88.69 208 ASP A N 1
ATOM 1638 C CA . ASP A 1 208 ? 16.652 -6.638 -32.700 1.00 88.69 208 ASP A CA 1
ATOM 1639 C C . ASP A 1 208 ? 17.842 -7.599 -32.600 1.00 88.69 208 ASP A C 1
ATOM 1641 O O . ASP A 1 208 ? 19.000 -7.183 -32.730 1.00 88.69 208 ASP A O 1
ATOM 1645 N N . CYS A 1 209 ? 17.557 -8.883 -32.367 1.00 84.38 209 CYS A N 1
ATOM 1646 C CA . CYS A 1 209 ? 18.577 -9.926 -32.278 1.00 84.38 209 CYS A CA 1
ATOM 1647 C C . CYS A 1 209 ? 19.289 -10.175 -33.614 1.00 84.38 209 CYS A C 1
ATOM 1649 O O . CYS A 1 209 ? 20.486 -10.473 -33.621 1.00 84.38 209 CYS A O 1
ATOM 1651 N N . SER A 1 210 ? 18.578 -10.030 -34.734 1.00 88.62 210 SER A N 1
ATOM 1652 C CA . SER A 1 210 ? 19.104 -10.265 -36.080 1.00 88.62 210 SER A CA 1
ATOM 1653 C C . SER A 1 210 ? 20.098 -9.180 -36.480 1.00 88.62 210 SER A C 1
ATOM 1655 O O . SER A 1 210 ? 21.206 -9.475 -36.934 1.00 88.62 210 SER A O 1
ATOM 1657 N N . ALA A 1 211 ? 19.742 -7.915 -36.254 1.00 87.88 211 ALA A N 1
ATOM 1658 C CA . ALA A 1 211 ? 20.615 -6.778 -36.538 1.00 87.88 211 ALA A CA 1
ATOM 1659 C C . ALA A 1 211 ? 21.601 -6.463 -35.399 1.00 87.88 211 ALA A C 1
ATOM 1661 O O . ALA A 1 211 ? 22.480 -5.616 -35.575 1.00 87.88 211 ALA A O 1
ATOM 1662 N N . LYS A 1 212 ? 21.449 -7.103 -34.228 1.00 86.19 212 LYS A N 1
ATOM 1663 C CA . LYS A 1 212 ? 22.135 -6.747 -32.970 1.00 86.19 212 LYS A CA 1
ATOM 1664 C C . LYS A 1 212 ? 22.041 -5.248 -32.677 1.00 86.19 212 LYS A C 1
ATOM 1666 O O . LYS A 1 212 ? 23.026 -4.603 -32.313 1.00 86.19 212 LYS A O 1
ATOM 1671 N N . SER A 1 213 ? 20.857 -4.681 -32.896 1.00 87.44 213 SER A N 1
ATOM 1672 C CA . SER A 1 213 ? 20.618 -3.243 -32.793 1.00 87.44 213 SER A CA 1
ATOM 1673 C C . SER A 1 213 ? 19.606 -2.933 -31.700 1.00 87.44 213 SER A C 1
ATOM 1675 O O . SER A 1 213 ? 18.652 -3.679 -31.489 1.00 87.44 213 SER A O 1
ATOM 1677 N N . THR A 1 214 ? 19.823 -1.823 -30.999 1.00 87.19 214 THR A N 1
ATOM 1678 C CA . THR A 1 214 ? 18.997 -1.410 -29.868 1.00 87.19 214 THR A CA 1
ATOM 1679 C C . THR A 1 214 ? 18.414 -0.036 -30.140 1.00 87.19 214 THR A C 1
ATOM 1681 O O . THR A 1 214 ? 19.127 0.884 -30.556 1.00 87.19 214 THR A O 1
ATOM 1684 N N . PHE A 1 215 ? 17.124 0.112 -29.860 1.00 89.62 215 PHE A N 1
ATOM 1685 C CA . PHE A 1 215 ? 16.424 1.385 -29.829 1.00 89.62 215 PHE A CA 1
ATOM 1686 C C . PHE A 1 215 ? 15.735 1.542 -28.476 1.00 89.62 215 PHE A C 1
ATOM 1688 O O . PHE A 1 215 ? 14.994 0.665 -28.052 1.00 89.62 215 PHE A O 1
ATOM 1695 N N . MET A 1 216 ? 15.961 2.651 -27.789 1.00 90.50 216 MET A N 1
ATOM 1696 C CA . MET A 1 216 ? 15.386 2.898 -26.465 1.00 90.50 216 MET A CA 1
ATOM 1697 C C . MET A 1 216 ? 14.927 4.343 -26.343 1.00 90.50 216 MET A C 1
ATOM 1699 O O . MET A 1 216 ? 15.527 5.228 -26.952 1.00 90.50 216 MET A O 1
ATOM 1703 N N . ALA A 1 217 ? 13.883 4.591 -25.560 1.00 91.12 217 ALA A N 1
ATOM 1704 C CA . ALA A 1 217 ? 13.361 5.934 -25.337 1.00 91.12 217 ALA A CA 1
ATOM 1705 C C . ALA A 1 217 ? 12.713 6.071 -23.958 1.00 91.12 217 ALA A C 1
ATOM 1707 O O . ALA A 1 217 ? 12.212 5.093 -23.403 1.00 91.12 217 ALA A O 1
ATOM 1708 N N . SER A 1 218 ? 12.697 7.299 -23.443 1.00 91.19 218 SER A N 1
ATOM 1709 C CA . SER A 1 218 ? 12.037 7.683 -22.193 1.00 91.19 218 SER A CA 1
ATOM 1710 C C . SER A 1 218 ? 11.1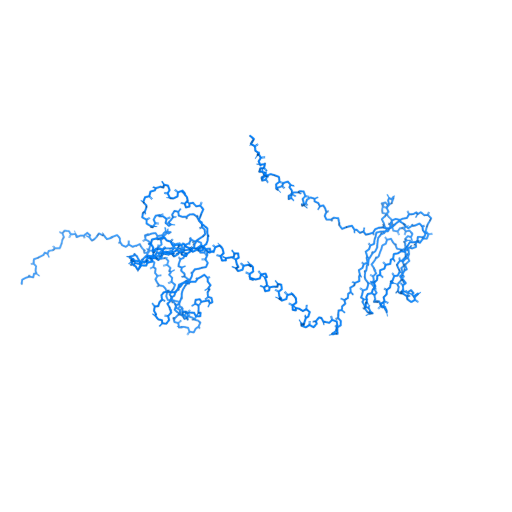36 8.901 -22.398 1.00 91.19 218 SER A C 1
ATOM 1712 O O . SER A 1 218 ? 11.396 9.751 -23.256 1.00 91.19 218 SER A O 1
ATOM 1714 N N . ASP A 1 219 ? 10.081 9.007 -21.593 1.00 89.06 219 ASP A N 1
ATOM 1715 C CA . ASP A 1 219 ? 9.182 10.155 -21.599 1.00 89.06 219 ASP A CA 1
ATOM 1716 C C . ASP A 1 219 ? 9.883 11.460 -21.174 1.00 89.06 219 ASP A C 1
ATOM 1718 O O . ASP A 1 219 ? 10.976 11.467 -20.597 1.00 89.06 219 ASP A O 1
ATOM 1722 N N . THR A 1 220 ? 9.264 12.602 -21.483 1.00 84.69 220 THR A N 1
ATOM 1723 C CA . THR A 1 220 ? 9.833 13.933 -21.207 1.00 84.69 220 THR A CA 1
ATOM 1724 C C . THR A 1 220 ? 9.939 14.268 -19.728 1.00 84.69 220 THR A C 1
ATOM 1726 O O . THR A 1 220 ? 10.757 15.115 -19.355 1.00 84.69 220 THR A O 1
ATOM 1729 N N . ASP A 1 221 ? 9.121 13.622 -18.906 1.00 84.44 221 ASP A N 1
ATOM 1730 C CA . ASP A 1 221 ? 8.979 13.935 -17.492 1.00 84.44 221 ASP A CA 1
ATOM 1731 C C . ASP A 1 221 ? 9.885 13.033 -16.641 1.00 84.44 221 ASP A C 1
ATOM 1733 O O . ASP A 1 221 ? 10.216 13.385 -15.508 1.00 84.44 221 ASP A O 1
ATOM 1737 N N . GLY A 1 222 ? 10.358 11.915 -17.206 1.00 82.44 222 GLY A N 1
ATOM 1738 C CA . GLY A 1 222 ? 11.065 10.868 -16.474 1.00 82.44 222 GLY A CA 1
ATOM 1739 C C . GLY A 1 222 ? 10.134 10.168 -15.488 1.00 82.44 222 GLY A C 1
ATOM 1740 O O . GLY A 1 222 ? 10.534 9.870 -14.366 1.00 82.44 222 GLY A O 1
ATOM 1741 N N . SER A 1 223 ? 8.870 9.975 -15.881 1.00 85.88 223 SER A N 1
ATOM 1742 C CA . SER A 1 223 ? 7.829 9.421 -15.011 1.00 85.88 223 SER A CA 1
ATOM 1743 C C . SER A 1 223 ? 8.107 7.978 -14.601 1.00 85.88 223 SER A C 1
ATOM 1745 O O . SER A 1 223 ? 7.660 7.543 -13.541 1.00 85.88 223 SER A O 1
ATOM 1747 N N . ILE A 1 224 ? 8.803 7.235 -15.460 1.00 87.19 224 ILE A N 1
ATOM 1748 C CA . ILE A 1 224 ? 9.233 5.866 -15.207 1.00 87.19 224 ILE A CA 1
ATOM 1749 C C . ILE A 1 224 ? 10.727 5.889 -14.862 1.00 87.19 224 ILE A C 1
ATOM 1751 O O . ILE A 1 224 ? 11.523 6.349 -15.687 1.00 87.19 224 ILE A O 1
ATOM 1755 N N . PRO A 1 225 ? 11.131 5.403 -13.673 1.00 88.56 225 PRO A N 1
ATOM 1756 C CA . PRO A 1 225 ? 12.535 5.181 -13.365 1.00 88.56 225 PRO A CA 1
ATOM 1757 C C . PRO A 1 225 ? 13.161 4.280 -14.431 1.00 88.56 225 PRO A C 1
ATOM 1759 O O . PRO A 1 225 ? 12.656 3.198 -14.716 1.00 88.56 225 PRO A O 1
ATOM 1762 N N . PHE A 1 226 ? 14.230 4.751 -15.064 1.00 90.19 226 PHE A N 1
ATOM 1763 C CA . PHE A 1 226 ? 14.890 4.020 -16.135 1.00 90.19 226 PHE A CA 1
ATOM 1764 C C . PHE A 1 226 ? 16.390 4.270 -16.056 1.00 90.19 226 PHE A C 1
ATOM 1766 O O . PHE A 1 226 ? 16.862 5.398 -16.217 1.00 90.19 226 PHE A O 1
ATOM 1773 N N . TYR A 1 227 ? 17.134 3.214 -15.757 1.00 89.25 227 TYR A N 1
ATOM 1774 C CA . TYR A 1 227 ? 18.570 3.235 -15.533 1.00 89.25 227 TYR A CA 1
ATOM 1775 C C . TYR A 1 227 ? 19.267 2.329 -16.539 1.00 89.25 227 TYR A C 1
ATOM 1777 O O . TYR A 1 227 ? 18.736 1.296 -16.948 1.00 89.25 227 TYR A O 1
ATOM 1785 N N . TRP A 1 228 ? 20.484 2.715 -16.905 1.00 89.00 228 TRP A N 1
ATOM 1786 C CA . TRP A 1 228 ? 21.369 1.937 -17.766 1.00 89.00 228 TRP A CA 1
ATOM 1787 C C . TRP A 1 228 ? 22.797 1.939 -17.225 1.00 89.00 228 TRP A C 1
ATOM 1789 O O . TRP A 1 228 ? 23.201 2.841 -16.485 1.00 89.00 228 TRP A O 1
ATOM 1799 N N . GLY A 1 229 ? 23.566 0.918 -17.571 1.00 87.56 229 GLY A N 1
ATOM 1800 C CA . GLY A 1 229 ? 24.948 0.785 -17.138 1.00 87.56 229 GLY A CA 1
ATOM 1801 C C . GLY A 1 229 ? 25.640 -0.384 -17.811 1.00 87.56 229 GLY A C 1
ATOM 1802 O O . GLY A 1 229 ? 25.043 -1.075 -18.633 1.00 87.56 229 GLY A O 1
ATOM 1803 N N . THR A 1 230 ? 26.894 -0.600 -17.445 1.00 86.19 230 THR A N 1
ATOM 1804 C CA . THR A 1 230 ? 27.695 -1.720 -17.940 1.00 86.19 230 THR A CA 1
ATOM 1805 C C . THR A 1 230 ? 28.112 -2.609 -16.781 1.00 86.19 230 THR A C 1
ATOM 1807 O O . THR A 1 230 ? 28.583 -2.107 -15.757 1.00 86.19 230 THR A O 1
ATOM 1810 N N . ASP A 1 231 ? 27.929 -3.919 -16.936 1.00 86.44 231 ASP A N 1
ATOM 1811 C CA . ASP A 1 231 ? 28.449 -4.895 -15.980 1.00 86.44 231 ASP A CA 1
ATOM 1812 C C . ASP A 1 231 ? 29.972 -5.087 -16.147 1.00 86.44 231 ASP A C 1
ATOM 1814 O O . ASP A 1 231 ? 30.618 -4.457 -16.986 1.00 86.44 231 ASP A O 1
ATOM 1818 N N . SER A 1 232 ? 30.571 -5.966 -15.342 1.00 84.06 232 SER A N 1
ATOM 1819 C CA . SER A 1 232 ? 32.004 -6.290 -15.431 1.00 84.06 232 SER A CA 1
ATOM 1820 C C . SER A 1 232 ? 32.408 -7.045 -16.705 1.00 84.06 232 SER A C 1
ATOM 1822 O O . SER A 1 232 ? 33.597 -7.263 -16.923 1.00 84.06 232 SER A O 1
ATOM 1824 N N . GLY A 1 233 ? 31.440 -7.510 -17.496 1.00 85.69 233 GLY A N 1
ATOM 1825 C CA . GLY A 1 233 ? 31.641 -8.197 -18.769 1.00 85.69 233 GLY A CA 1
ATOM 1826 C C . GLY A 1 233 ? 31.421 -7.294 -19.985 1.00 85.69 233 GLY A C 1
ATOM 1827 O O . GLY A 1 233 ? 31.309 -7.817 -21.089 1.00 85.69 233 GLY A O 1
ATOM 1828 N N . ASP A 1 234 ? 31.339 -5.972 -19.790 1.00 80.12 234 ASP A N 1
ATOM 1829 C CA . ASP A 1 234 ? 31.002 -4.977 -20.818 1.00 80.12 234 ASP A CA 1
ATOM 1830 C C . ASP A 1 234 ? 29.626 -5.204 -21.479 1.00 80.12 234 ASP A C 1
ATOM 1832 O O . ASP A 1 234 ? 29.359 -4.738 -22.592 1.00 80.12 234 ASP A O 1
ATOM 1836 N N . HIS A 1 235 ? 28.708 -5.885 -20.790 1.00 82.00 2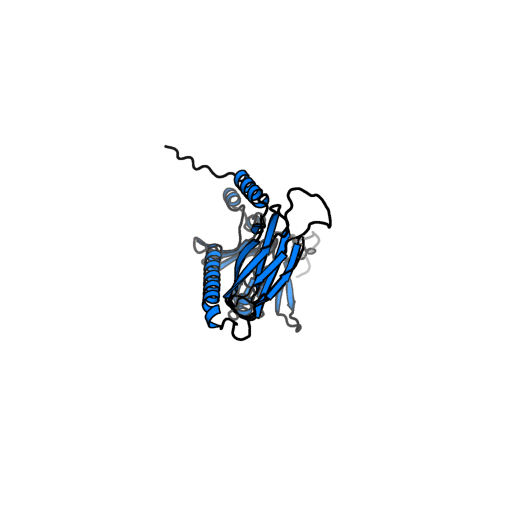35 HIS A N 1
ATOM 1837 C CA . HIS A 1 235 ? 27.328 -6.018 -21.239 1.00 82.00 235 HIS A CA 1
ATOM 1838 C C . HIS A 1 235 ? 26.507 -4.810 -20.800 1.00 82.00 235 HIS A C 1
ATOM 1840 O O . HIS A 1 235 ? 26.612 -4.328 -19.671 1.00 82.00 235 HIS A O 1
ATOM 1846 N N . LEU A 1 236 ? 25.637 -4.343 -21.693 1.00 82.88 236 LEU A N 1
ATOM 1847 C CA . LEU A 1 236 ? 24.705 -3.262 -21.404 1.00 82.88 236 LEU A CA 1
ATOM 1848 C C . LEU A 1 236 ? 23.533 -3.794 -20.566 1.00 82.88 236 LEU A C 1
ATOM 1850 O O . LEU A 1 236 ? 22.810 -4.693 -20.993 1.00 82.88 236 LEU A O 1
ATOM 1854 N N . VAL A 1 237 ? 23.346 -3.220 -19.381 1.00 85.81 237 VAL A N 1
ATOM 1855 C CA . VAL A 1 237 ? 22.325 -3.606 -18.400 1.00 85.81 237 VAL A CA 1
ATOM 1856 C C . VAL A 1 237 ? 21.337 -2.461 -18.223 1.00 85.81 237 VAL A C 1
ATOM 1858 O O . VAL A 1 237 ? 21.730 -1.294 -18.166 1.00 85.81 237 VAL A O 1
ATOM 1861 N N . PHE A 1 238 ? 20.056 -2.801 -18.087 1.00 87.19 238 PHE A N 1
ATOM 1862 C CA . PHE A 1 238 ? 18.970 -1.850 -17.867 1.00 87.19 238 PHE A CA 1
ATOM 1863 C C . PHE A 1 238 ? 18.113 -2.280 -16.685 1.00 87.19 238 PHE A C 1
ATOM 1865 O O . PHE A 1 238 ? 17.938 -3.474 -16.450 1.00 87.19 238 PHE A O 1
ATOM 1872 N N . SER A 1 239 ? 17.562 -1.312 -15.962 1.00 86.25 239 SER A N 1
ATOM 1873 C CA . SER A 1 239 ? 16.673 -1.572 -14.829 1.00 86.25 239 SER A CA 1
ATOM 1874 C C . SER A 1 239 ? 15.767 -0.373 -14.571 1.00 86.25 239 SER A C 1
ATOM 1876 O O . SER A 1 239 ? 16.174 0.767 -14.793 1.00 86.25 239 SER A O 1
ATOM 1878 N N . ASP A 1 240 ? 14.558 -0.614 -14.078 1.00 86.44 240 ASP A N 1
ATOM 1879 C CA . ASP A 1 240 ? 13.718 0.401 -13.433 1.00 86.44 240 ASP A CA 1
ATOM 1880 C C . ASP A 1 240 ? 14.025 0.536 -11.929 1.00 86.44 240 ASP A C 1
ATOM 1882 O O . ASP A 1 240 ? 13.674 1.531 -11.301 1.00 86.44 240 ASP A O 1
ATOM 1886 N N . ASP A 1 241 ? 14.757 -0.418 -11.356 1.00 85.56 241 ASP A N 1
ATOM 1887 C CA . ASP A 1 241 ? 15.221 -0.406 -9.971 1.00 85.56 241 ASP A CA 1
ATOM 1888 C C . ASP A 1 241 ? 16.699 0.021 -9.878 1.00 85.56 241 ASP A C 1
ATOM 1890 O O . ASP A 1 241 ? 17.591 -0.586 -10.492 1.00 85.56 241 ASP A O 1
ATOM 1894 N N . VAL A 1 242 ? 16.959 1.065 -9.085 1.00 86.81 242 VAL A N 1
ATOM 1895 C CA . VAL A 1 242 ? 18.298 1.620 -8.853 1.00 86.81 242 VAL A CA 1
ATOM 1896 C C . VAL A 1 242 ? 19.207 0.671 -8.067 1.00 86.81 242 VAL A C 1
ATOM 1898 O O . VAL A 1 242 ? 20.411 0.622 -8.324 1.00 86.81 242 VAL A O 1
ATOM 1901 N N . ASP A 1 243 ? 18.656 -0.107 -7.137 1.00 87.50 243 ASP A N 1
ATOM 1902 C CA . ASP A 1 243 ? 19.432 -1.012 -6.293 1.00 87.50 243 ASP A CA 1
ATOM 1903 C C . ASP A 1 243 ? 19.903 -2.230 -7.087 1.00 87.50 243 ASP A C 1
ATOM 1905 O O . ASP A 1 243 ? 21.037 -2.686 -6.910 1.00 87.50 243 ASP A O 1
ATOM 1909 N N . VAL A 1 244 ? 19.075 -2.718 -8.016 1.00 86.88 244 VAL A N 1
ATOM 1910 C CA . VAL A 1 244 ? 19.447 -3.791 -8.951 1.00 86.88 244 VAL A CA 1
ATOM 1911 C C . VAL A 1 244 ? 20.609 -3.346 -9.835 1.00 86.88 244 VAL A C 1
ATOM 1913 O O . VAL A 1 244 ? 21.618 -4.051 -9.921 1.00 86.88 244 VAL A O 1
ATOM 1916 N N . ILE A 1 245 ? 20.528 -2.153 -10.437 1.00 87.31 245 ILE A N 1
ATOM 1917 C CA . ILE A 1 245 ? 21.595 -1.691 -11.332 1.00 87.31 245 ILE A CA 1
ATOM 1918 C C . ILE A 1 245 ? 22.884 -1.354 -10.583 1.00 87.31 245 ILE A C 1
ATOM 1920 O O . ILE A 1 245 ? 23.975 -1.598 -11.090 1.00 87.31 245 ILE A O 1
ATOM 1924 N N . LYS A 1 246 ? 22.786 -0.869 -9.342 1.00 86.44 246 LYS A N 1
ATOM 1925 C CA . LYS A 1 246 ? 23.949 -0.599 -8.492 1.00 86.44 246 LYS A CA 1
ATOM 1926 C C . LYS A 1 246 ? 24.661 -1.889 -8.084 1.00 86.44 246 LYS A C 1
ATOM 1928 O O . LYS A 1 246 ? 25.887 -1.910 -8.020 1.00 86.44 246 LYS A O 1
ATOM 1933 N N . LYS A 1 247 ? 23.913 -2.968 -7.830 1.00 87.25 247 LYS A N 1
ATOM 1934 C CA . LYS A 1 247 ? 24.483 -4.295 -7.549 1.00 87.25 247 LYS A CA 1
ATOM 1935 C C . LYS A 1 247 ? 25.136 -4.915 -8.787 1.00 87.25 247 LYS A C 1
ATOM 1937 O O . LYS A 1 247 ? 26.206 -5.495 -8.652 1.00 87.25 247 LYS A O 1
ATOM 1942 N N . GLY A 1 248 ? 24.516 -4.788 -9.963 1.00 85.69 248 GLY A N 1
ATOM 1943 C CA . GLY A 1 248 ? 25.022 -5.379 -11.209 1.00 85.69 248 GLY A CA 1
ATOM 1944 C C . GLY A 1 248 ? 26.181 -4.609 -11.851 1.00 85.69 248 GLY A C 1
ATOM 1945 O O . GLY A 1 248 ? 27.178 -5.206 -12.243 1.00 85.69 248 GLY A O 1
ATOM 1946 N N . CYS A 1 249 ? 26.072 -3.282 -11.929 1.00 87.00 249 CYS A N 1
ATOM 1947 C CA . CYS A 1 249 ? 27.011 -2.415 -12.654 1.00 87.00 249 CYS A CA 1
ATOM 1948 C C . CYS A 1 249 ? 27.980 -1.655 -11.731 1.00 87.00 249 CYS A C 1
ATOM 1950 O O . CYS A 1 249 ? 28.849 -0.916 -12.197 1.00 87.00 249 CYS A O 1
ATOM 1952 N N . GLY A 1 250 ? 27.832 -1.777 -10.407 1.00 85.00 250 GLY A N 1
ATOM 1953 C CA . GLY A 1 250 ? 28.685 -1.099 -9.431 1.00 85.00 250 GLY A CA 1
ATOM 1954 C C . GLY A 1 250 ? 28.618 0.426 -9.550 1.00 85.00 250 GLY A C 1
ATOM 1955 O O . GLY A 1 250 ? 27.575 1.036 -9.316 1.00 85.00 250 GLY A O 1
ATOM 1956 N N . LYS A 1 251 ? 29.748 1.055 -9.897 1.00 80.50 251 LYS A N 1
ATOM 1957 C CA . LYS A 1 251 ? 29.842 2.505 -10.143 1.00 80.50 251 LYS A CA 1
ATOM 1958 C C . LYS A 1 251 ? 29.541 2.885 -11.608 1.00 80.50 251 LYS A C 1
ATOM 1960 O O . LYS A 1 251 ? 29.391 4.064 -11.903 1.00 80.50 251 LYS A O 1
ATOM 1965 N N . SER A 1 252 ? 29.409 1.925 -12.522 1.00 83.50 252 SER A N 1
ATOM 1966 C CA . SER A 1 252 ? 29.273 2.159 -13.969 1.00 83.50 252 SER A CA 1
ATOM 1967 C C . SER A 1 252 ? 27.811 2.209 -14.422 1.00 83.50 252 SER A C 1
ATOM 1969 O O . SER A 1 252 ? 27.394 1.475 -15.316 1.00 83.50 252 SER A O 1
ATOM 1971 N N . PHE A 1 253 ? 27.002 3.066 -13.793 1.00 87.00 253 PHE A N 1
ATOM 1972 C CA . PHE A 1 253 ? 25.588 3.232 -14.147 1.00 87.00 253 PHE A CA 1
ATOM 1973 C C . PHE A 1 253 ? 25.129 4.688 -14.090 1.00 87.00 253 PHE A C 1
ATOM 1975 O O . PHE A 1 253 ? 25.718 5.535 -13.411 1.00 87.00 253 PHE A O 1
ATOM 1982 N N . ALA A 1 254 ? 24.023 4.967 -14.772 1.00 86.56 254 ALA A N 1
ATOM 1983 C CA . ALA A 1 254 ? 23.389 6.272 -14.803 1.00 86.56 254 ALA A CA 1
ATOM 1984 C C . ALA A 1 254 ? 21.872 6.174 -14.985 1.00 86.56 254 ALA A C 1
ATOM 1986 O O . ALA A 1 254 ? 21.338 5.153 -15.415 1.00 86.56 254 ALA A O 1
ATOM 1987 N N . ALA A 1 255 ? 21.171 7.264 -14.676 1.00 87.94 255 ALA A N 1
ATOM 1988 C CA . ALA A 1 255 ? 19.790 7.425 -15.109 1.00 87.94 255 ALA A CA 1
ATOM 1989 C C . ALA A 1 255 ? 19.764 7.696 -16.618 1.00 87.94 255 ALA A C 1
ATOM 1991 O O . ALA A 1 255 ? 20.577 8.477 -17.128 1.00 87.94 255 ALA A O 1
ATOM 1992 N N . PHE A 1 256 ? 18.835 7.061 -17.325 1.00 88.25 256 PHE A N 1
ATOM 1993 C CA . PHE A 1 256 ? 18.627 7.336 -18.733 1.00 88.25 256 PHE A CA 1
ATOM 1994 C C . PHE A 1 256 ? 18.027 8.746 -18.898 1.00 88.25 256 PHE A C 1
ATOM 1996 O O . PHE A 1 256 ? 17.112 9.119 -18.155 1.00 88.25 256 PHE A O 1
ATOM 2003 N N . PRO A 1 257 ? 18.514 9.564 -19.843 1.00 87.69 257 PRO A N 1
ATOM 2004 C CA . PRO A 1 257 ? 18.090 10.957 -19.950 1.00 87.69 257 PRO A CA 1
ATOM 2005 C C . PRO A 1 257 ? 16.628 11.061 -20.365 1.00 87.69 257 PRO A C 1
ATOM 2007 O O . PRO A 1 257 ? 16.201 10.436 -21.333 1.00 87.69 257 PRO A O 1
ATOM 2010 N N . LYS A 1 258 ? 15.861 11.870 -19.639 1.00 88.25 258 LYS A N 1
ATOM 2011 C CA . LYS A 1 258 ? 14.448 12.148 -19.926 1.00 88.25 258 LYS A CA 1
ATOM 2012 C C . LYS A 1 258 ? 14.272 12.896 -21.249 1.00 88.25 258 LYS A C 1
ATOM 2014 O O . LYS A 1 258 ? 15.088 13.749 -21.607 1.00 88.25 258 LYS A O 1
ATOM 2019 N N . GLY A 1 259 ? 13.200 12.591 -21.976 1.00 86.25 259 GLY A N 1
ATOM 2020 C CA . GLY A 1 259 ? 12.894 13.220 -23.264 1.00 86.25 259 GLY A CA 1
ATOM 2021 C C . GLY A 1 259 ? 13.926 12.921 -24.357 1.00 86.25 259 GLY A C 1
ATOM 2022 O O . GLY A 1 259 ? 14.153 13.749 -25.252 1.00 86.25 259 GLY A O 1
ATOM 2023 N N . CYS A 1 260 ? 14.601 11.775 -24.245 1.00 87.44 260 CYS A N 1
ATOM 2024 C CA . CYS A 1 260 ? 15.635 11.332 -25.168 1.00 87.44 260 CYS A CA 1
ATOM 2025 C C . CYS A 1 260 ? 15.348 9.922 -25.688 1.00 87.44 260 CYS A C 1
ATOM 2027 O O . CYS A 1 260 ? 14.612 9.142 -25.085 1.00 87.44 260 CYS A O 1
ATOM 2029 N N . PHE A 1 261 ? 15.961 9.603 -26.822 1.00 89.94 261 PHE A N 1
ATOM 2030 C CA . PHE A 1 261 ? 16.034 8.254 -27.355 1.00 89.94 261 PHE A CA 1
ATOM 2031 C C . PHE A 1 261 ? 17.479 7.921 -27.723 1.00 89.94 261 PHE A C 1
ATOM 2033 O O . PHE A 1 261 ? 18.276 8.807 -28.034 1.00 89.94 261 PHE A O 1
ATOM 2040 N N . PHE A 1 262 ? 17.826 6.643 -27.698 1.00 88.88 262 PHE A N 1
ATOM 2041 C CA . PHE A 1 262 ? 19.106 6.136 -28.170 1.00 88.88 262 PHE A CA 1
ATOM 2042 C C . PHE A 1 262 ? 18.858 5.084 -29.242 1.00 88.88 262 PHE A C 1
ATOM 2044 O O . PHE A 1 262 ? 17.986 4.231 -29.095 1.00 88.88 262 PHE A O 1
ATOM 2051 N N . ALA A 1 263 ? 19.649 5.140 -30.309 1.00 87.50 263 ALA A N 1
ATOM 2052 C CA . ALA A 1 263 ? 19.679 4.116 -31.341 1.00 87.50 263 ALA A CA 1
ATOM 2053 C C . ALA A 1 263 ? 21.130 3.766 -31.670 1.00 87.50 263 ALA A C 1
ATOM 2055 O O . ALA A 1 263 ? 21.937 4.680 -31.846 1.00 87.50 263 ALA A O 1
ATOM 2056 N N . THR A 1 264 ? 21.455 2.482 -31.842 1.00 84.00 264 THR A N 1
ATOM 2057 C CA . THR A 1 264 ? 22.830 2.013 -32.122 1.00 84.00 264 THR A CA 1
ATOM 2058 C C . THR A 1 264 ? 23.533 2.803 -33.236 1.00 84.00 264 THR A C 1
ATOM 2060 O O . THR A 1 264 ? 24.710 3.122 -33.117 1.00 84.00 264 THR A O 1
ATOM 2063 N N . LEU A 1 265 ? 22.811 3.186 -34.296 1.00 81.50 265 LEU A N 1
ATOM 2064 C CA . LEU A 1 265 ? 23.374 3.927 -35.435 1.00 81.50 265 LEU A CA 1
ATOM 2065 C C . LEU A 1 265 ? 23.438 5.452 -35.246 1.00 81.50 265 LEU A C 1
ATOM 2067 O O . LEU A 1 265 ? 24.173 6.125 -35.964 1.00 81.50 265 LEU A O 1
ATOM 2071 N N . ARG A 1 266 ? 22.631 6.024 -34.345 1.00 79.31 266 ARG A N 1
ATOM 2072 C CA . ARG A 1 266 ? 22.471 7.487 -34.197 1.00 79.31 266 ARG A CA 1
ATOM 2073 C C . ARG A 1 266 ? 22.956 8.031 -32.855 1.00 79.31 266 ARG A C 1
ATOM 2075 O O . ARG A 1 266 ? 23.012 9.254 -32.693 1.00 79.31 266 ARG A O 1
ATOM 2082 N N . GLY A 1 267 ? 23.302 7.143 -31.927 1.00 84.38 267 GLY A N 1
ATOM 2083 C CA . GLY A 1 267 ? 23.622 7.478 -30.550 1.00 84.38 267 GLY A CA 1
ATOM 2084 C C . GLY A 1 267 ? 22.421 8.056 -29.804 1.00 84.38 267 GLY A C 1
ATOM 2085 O O . GLY A 1 267 ? 21.270 7.918 -30.225 1.00 84.38 267 GLY A O 1
ATOM 2086 N N . LEU A 1 268 ? 22.711 8.708 -28.683 1.00 84.88 268 LEU A N 1
ATOM 2087 C CA . LEU A 1 268 ? 21.721 9.371 -27.844 1.00 84.88 268 LEU A CA 1
ATOM 2088 C C . LEU A 1 268 ? 21.308 10.720 -28.457 1.00 84.88 268 LEU A C 1
ATOM 2090 O O . LEU A 1 268 ? 22.155 11.540 -28.822 1.00 84.88 268 LEU A O 1
ATOM 2094 N N . GLN A 1 269 ? 20.004 10.961 -28.567 1.00 83.88 269 GLN A N 1
ATOM 2095 C CA . GLN A 1 269 ? 19.425 12.176 -29.134 1.00 83.88 269 GLN A CA 1
ATOM 2096 C C . GLN A 1 269 ? 18.218 12.631 -28.312 1.00 83.88 269 GLN A C 1
ATOM 2098 O O . GLN A 1 269 ? 17.422 11.816 -27.849 1.00 83.88 269 GLN A O 1
ATOM 2103 N N . SER A 1 270 ? 18.053 13.944 -28.154 1.00 83.44 270 SER A N 1
ATOM 2104 C CA . SER A 1 270 ? 16.842 14.495 -27.548 1.00 83.44 270 SER A CA 1
ATOM 2105 C C . SER A 1 270 ? 15.766 14.688 -28.609 1.00 83.44 270 SER A C 1
ATOM 2107 O O . SER A 1 270 ? 16.000 15.363 -29.609 1.00 83.44 270 SER A O 1
ATOM 2109 N N . PHE A 1 271 ? 14.567 14.154 -28.379 1.00 81.00 271 PHE A N 1
ATOM 2110 C CA . PHE A 1 271 ? 13.409 14.476 -29.218 1.00 81.00 271 PHE A CA 1
ATOM 2111 C C . PHE A 1 271 ? 12.693 15.752 -28.746 1.00 81.00 271 PHE A C 1
ATOM 2113 O O . PHE A 1 271 ? 11.965 16.370 -29.522 1.00 81.00 271 PHE A O 1
ATOM 2120 N N . LYS A 1 272 ? 12.946 16.190 -27.501 1.00 74.06 272 LYS A N 1
ATOM 2121 C CA . LYS A 1 272 ? 12.506 17.492 -26.975 1.00 74.06 272 LYS A CA 1
ATOM 2122 C C . LYS A 1 272 ? 13.304 18.649 -27.582 1.00 74.06 272 LYS A C 1
ATOM 2124 O O . LYS A 1 272 ? 12.733 19.682 -27.923 1.00 74.06 272 LYS A O 1
ATOM 2129 N N . HIS A 1 273 ? 14.613 18.462 -27.753 1.00 77.19 273 HIS A N 1
ATOM 2130 C CA . HIS A 1 273 ? 15.520 19.456 -28.329 1.00 77.19 273 HIS A CA 1
ATOM 2131 C C . HIS A 1 273 ? 16.389 18.841 -29.448 1.00 77.19 273 HIS A C 1
ATOM 2133 O O . HIS A 1 273 ? 17.583 18.623 -29.250 1.00 77.19 273 HIS A O 1
ATOM 2139 N N . PRO A 1 274 ? 15.826 18.578 -30.647 1.00 68.38 274 PRO A N 1
ATOM 2140 C CA . PRO A 1 274 ? 16.504 17.823 -31.715 1.00 68.38 274 PRO A CA 1
ATOM 2141 C C . PRO A 1 274 ? 17.769 18.482 -32.273 1.00 68.38 274 PRO A C 1
ATOM 2143 O O . PRO A 1 274 ? 18.632 17.813 -32.841 1.00 68.38 274 PRO A O 1
ATOM 2146 N N . LEU A 1 275 ? 17.864 19.808 -32.147 1.00 67.31 275 LEU A N 1
ATOM 2147 C CA . LEU A 1 275 ? 18.988 20.596 -32.647 1.00 67.31 275 LEU A CA 1
ATOM 2148 C C . LEU A 1 275 ? 20.102 20.762 -31.614 1.00 67.31 275 LEU A C 1
ATOM 2150 O O . LEU A 1 275 ? 21.156 21.279 -31.971 1.00 67.31 275 LEU A O 1
ATOM 2154 N N . ASN A 1 276 ? 19.884 20.351 -30.369 1.00 67.44 276 ASN A N 1
ATOM 2155 C CA . ASN A 1 276 ? 20.806 20.592 -29.271 1.00 67.44 276 ASN A CA 1
ATOM 2156 C C . ASN A 1 276 ? 21.757 19.409 -29.099 1.00 67.44 276 ASN A C 1
ATOM 2158 O O . ASN A 1 276 ? 21.380 18.246 -29.279 1.00 67.44 276 ASN A O 1
ATOM 2162 N N . GLU A 1 277 ? 23.009 19.708 -28.769 1.00 67.94 277 GLU A N 1
ATOM 2163 C CA . GLU A 1 277 ? 23.975 18.671 -28.432 1.00 67.94 277 GLU A CA 1
ATOM 2164 C C . GLU A 1 277 ? 23.687 18.098 -27.044 1.00 67.94 277 GLU A C 1
ATOM 2166 O O . GLU A 1 277 ? 23.395 18.817 -26.089 1.00 67.94 277 GLU A O 1
ATOM 2171 N N . VAL A 1 278 ? 23.758 16.772 -26.939 1.00 69.44 278 VAL A N 1
ATOM 2172 C CA . VAL A 1 278 ? 23.672 16.078 -25.657 1.00 69.44 278 VAL A CA 1
ATOM 2173 C C . VAL A 1 278 ? 25.094 15.943 -25.125 1.00 69.44 278 VAL A C 1
ATOM 2175 O O . VAL A 1 278 ? 25.922 15.274 -25.745 1.00 69.44 278 VAL A O 1
ATOM 2178 N N . LYS A 1 279 ? 25.389 16.599 -24.002 1.00 69.44 279 LYS A N 1
ATOM 2179 C CA . LYS A 1 279 ? 26.698 16.567 -23.348 1.00 69.44 279 LYS A CA 1
ATOM 2180 C C . LYS A 1 279 ? 26.766 15.442 -22.330 1.00 69.44 279 LYS A C 1
ATOM 2182 O O . LYS A 1 279 ? 25.868 15.275 -21.510 1.00 69.44 279 LYS A O 1
ATOM 2187 N N . LEU A 1 280 ? 27.877 14.716 -22.370 1.00 65.62 280 LEU A N 1
ATOM 2188 C CA . LEU A 1 280 ? 28.301 13.788 -21.328 1.00 65.62 280 LEU A CA 1
ATOM 2189 C C . LEU A 1 280 ? 28.873 14.583 -20.152 1.00 65.62 280 LEU A C 1
ATOM 2191 O O . LEU A 1 280 ? 29.834 15.331 -20.319 1.00 65.62 280 LEU A O 1
ATOM 2195 N N . MET A 1 281 ? 28.305 14.396 -18.968 1.00 65.12 281 MET A N 1
ATOM 2196 C CA . MET A 1 281 ? 28.815 14.928 -17.711 1.00 65.12 281 MET A CA 1
ATOM 2197 C C . MET A 1 281 ? 29.270 13.780 -16.822 1.00 65.12 281 MET A C 1
ATOM 2199 O O . MET A 1 281 ? 28.546 12.811 -16.612 1.00 65.12 281 MET A O 1
ATOM 2203 N N . LEU A 1 282 ? 30.480 13.875 -16.283 1.00 66.31 282 LEU A N 1
ATOM 2204 C CA . LEU A 1 282 ? 30.982 12.877 -15.345 1.00 66.31 282 LEU A CA 1
ATOM 2205 C C . LEU A 1 282 ? 30.298 13.083 -13.993 1.00 66.31 282 LEU A C 1
ATOM 2207 O O . LEU A 1 282 ? 30.330 14.177 -13.431 1.00 66.31 282 LEU A O 1
ATOM 2211 N N . ARG A 1 283 ? 29.682 12.025 -13.467 1.00 67.94 283 ARG A N 1
ATOM 2212 C CA . ARG A 1 283 ? 29.147 12.014 -12.107 1.00 67.94 283 ARG A CA 1
ATOM 2213 C C . ARG A 1 283 ? 30.281 11.672 -11.155 1.00 67.94 283 ARG A C 1
ATOM 2215 O O . ARG A 1 283 ? 30.994 10.701 -11.386 1.00 67.94 283 ARG A O 1
ATOM 2222 N N . VAL A 1 284 ? 30.425 12.446 -10.087 1.00 72.75 284 VAL A N 1
ATOM 2223 C CA . VAL A 1 284 ? 31.463 12.260 -9.069 1.00 72.75 284 VAL A CA 1
ATOM 2224 C C . VAL A 1 284 ? 30.790 11.916 -7.741 1.00 72.75 284 VAL A C 1
ATOM 2226 O O . VAL A 1 284 ? 29.746 12.482 -7.419 1.00 72.75 284 VAL A O 1
ATOM 2229 N N . ASP A 1 285 ? 31.323 10.935 -7.013 1.00 68.19 285 ASP A N 1
ATOM 2230 C CA . ASP A 1 285 ? 30.816 10.556 -5.694 1.00 68.19 285 ASP A CA 1
ATOM 2231 C C . ASP A 1 285 ? 31.317 11.510 -4.594 1.00 68.19 285 ASP A C 1
ATOM 2233 O O . ASP A 1 285 ? 32.103 12.430 -4.828 1.00 68.19 285 ASP A O 1
ATOM 2237 N N . SER A 1 286 ? 30.852 11.304 -3.360 1.00 72.19 286 SER A N 1
ATOM 2238 C CA . SER A 1 286 ? 31.246 12.111 -2.198 1.00 72.19 286 SER A CA 1
ATOM 2239 C C . SER A 1 286 ? 32.737 12.015 -1.843 1.00 72.19 286 SER A C 1
ATOM 2241 O O . SER A 1 286 ? 33.196 12.766 -0.987 1.00 72.19 286 SER A O 1
ATOM 2243 N N . GLN A 1 287 ? 33.484 11.092 -2.458 1.00 72.00 287 GLN A N 1
ATOM 2244 C CA . GLN A 1 287 ? 34.928 10.919 -2.281 1.00 72.00 287 GLN A CA 1
ATOM 2245 C C . GLN A 1 287 ? 35.735 11.576 -3.412 1.00 72.00 287 GLN A C 1
ATOM 2247 O O . GLN A 1 287 ? 36.962 11.533 -3.388 1.00 72.00 287 GLN A O 1
ATOM 2252 N N . GLY A 1 288 ? 35.071 12.223 -4.377 1.00 67.44 288 GLY A N 1
ATOM 2253 C CA . GLY A 1 288 ? 35.739 12.845 -5.517 1.00 67.44 288 GLY A CA 1
ATOM 2254 C C . GLY A 1 288 ? 36.060 11.865 -6.649 1.00 67.44 288 GLY A C 1
ATOM 2255 O O . GLY A 1 288 ? 36.719 12.260 -7.611 1.00 67.44 288 GLY A O 1
ATOM 2256 N N . GLU A 1 289 ? 35.592 10.614 -6.578 1.00 67.19 289 GLU A N 1
ATOM 2257 C CA . GLU A 1 289 ? 35.815 9.616 -7.623 1.00 67.19 289 GLU A CA 1
ATOM 2258 C C . GLU A 1 289 ? 34.690 9.621 -8.662 1.00 67.19 289 GLU A C 1
ATOM 2260 O O . GLU A 1 289 ? 33.507 9.759 -8.343 1.00 67.19 289 GLU A O 1
ATOM 2265 N N . VAL A 1 290 ? 35.046 9.433 -9.935 1.00 68.31 290 VAL A N 1
ATOM 2266 C CA . VAL A 1 290 ? 34.069 9.334 -11.026 1.00 68.31 290 VAL A CA 1
ATOM 2267 C C . VAL A 1 290 ? 33.245 8.052 -10.857 1.00 68.31 290 VAL A C 1
ATOM 2269 O O . VAL A 1 290 ? 33.776 6.945 -10.901 1.00 68.31 290 VAL A O 1
ATOM 2272 N N . CYS A 1 291 ? 31.933 8.201 -10.679 1.00 59.56 291 CYS A N 1
ATOM 2273 C CA . CYS A 1 291 ? 30.981 7.134 -10.365 1.00 59.56 291 CYS A CA 1
ATOM 2274 C C . CYS A 1 291 ? 29.820 7.032 -11.373 1.00 59.56 291 CYS A C 1
ATOM 2276 O O . CYS A 1 291 ? 28.703 6.648 -11.011 1.00 59.56 291 CYS A O 1
ATOM 2278 N N . GLY A 1 292 ? 30.052 7.448 -12.620 1.00 64.00 292 GLY A N 1
ATOM 2279 C CA . GLY A 1 292 ? 29.107 7.312 -13.728 1.00 64.00 292 GLY A CA 1
ATOM 2280 C C . GLY A 1 292 ? 29.149 8.491 -14.698 1.00 64.00 292 GLY A C 1
ATOM 2281 O O . GLY A 1 292 ? 29.940 9.420 -14.543 1.00 64.00 292 GLY A O 1
ATOM 2282 N N . VAL A 1 293 ? 28.264 8.466 -15.693 1.00 63.72 293 VAL A N 1
ATOM 2283 C CA . VAL A 1 293 ? 28.068 9.563 -16.653 1.00 63.72 293 VAL A CA 1
ATOM 2284 C C . VAL A 1 293 ? 26.602 9.973 -16.682 1.00 63.72 293 VAL A C 1
ATOM 2286 O O . VAL A 1 293 ? 25.732 9.162 -16.971 1.00 63.72 293 VAL A O 1
ATOM 2289 N N . THR A 1 294 ? 26.295 11.224 -16.374 1.00 59.88 294 THR A N 1
ATOM 2290 C CA . THR A 1 294 ? 24.980 11.810 -16.637 1.00 59.88 294 THR A CA 1
ATOM 2291 C C . THR A 1 294 ? 25.003 12.513 -17.985 1.00 59.88 294 THR A C 1
ATOM 2293 O O . THR A 1 294 ? 26.063 12.845 -18.511 1.00 59.88 294 THR A O 1
ATOM 2296 N N . TYR A 1 295 ? 23.835 12.720 -18.581 1.00 66.56 295 TYR A N 1
ATOM 2297 C CA . TYR A 1 295 ? 23.739 13.451 -19.835 1.00 66.56 295 TYR A CA 1
ATOM 2298 C C . TYR A 1 295 ? 22.836 14.653 -19.634 1.00 66.56 295 TYR A C 1
ATOM 2300 O O . TYR A 1 295 ? 21.719 14.516 -19.132 1.00 66.56 295 TYR A O 1
ATOM 2308 N N . GLU A 1 296 ? 23.320 15.814 -20.049 1.00 63.62 296 GLU A N 1
ATOM 2309 C CA . GLU A 1 296 ? 22.550 17.051 -20.063 1.00 63.62 296 GLU A CA 1
ATOM 2310 C C . GLU A 1 296 ? 22.432 17.586 -21.482 1.00 63.62 296 GLU A C 1
ATOM 2312 O O . GLU A 1 296 ? 23.310 17.406 -22.327 1.00 63.62 296 GLU A O 1
ATOM 2317 N N . ILE A 1 297 ? 21.303 18.228 -21.758 1.00 60.03 297 ILE A N 1
ATOM 2318 C CA . ILE A 1 297 ? 21.071 18.882 -23.040 1.00 60.03 297 ILE A CA 1
ATOM 2319 C C . ILE A 1 297 ? 21.740 20.247 -22.961 1.00 60.03 297 ILE A C 1
ATOM 2321 O O . ILE A 1 297 ? 21.348 21.078 -22.143 1.00 60.03 297 ILE A O 1
ATOM 2325 N N . ASP A 1 298 ? 22.720 20.490 -23.824 1.00 59.47 298 ASP A N 1
ATOM 2326 C CA . ASP A 1 298 ? 23.304 21.814 -23.943 1.00 59.47 298 ASP A CA 1
ATOM 2327 C C . ASP A 1 298 ? 22.312 22.742 -24.650 1.00 59.47 298 ASP A C 1
ATOM 2329 O O . ASP A 1 298 ? 22.039 22.609 -25.846 1.00 59.47 298 ASP A O 1
ATOM 2333 N N . ALA A 1 299 ? 21.730 23.672 -23.896 1.00 54.44 299 ALA A N 1
ATOM 2334 C CA . ALA A 1 299 ? 20.786 24.655 -24.409 1.00 54.44 299 ALA A CA 1
ATOM 2335 C C . ALA A 1 299 ? 21.424 25.635 -25.416 1.00 54.44 299 ALA A C 1
ATOM 2337 O O . ALA A 1 299 ? 20.707 26.188 -26.254 1.00 54.44 299 ALA A O 1
ATOM 2338 N N . GLU A 1 300 ? 22.745 25.833 -25.362 1.00 47.12 300 GLU A N 1
ATOM 2339 C CA . GLU A 1 300 ? 23.454 26.895 -26.085 1.00 47.12 300 GLU A CA 1
ATOM 2340 C C . GLU A 1 300 ? 24.123 26.406 -27.379 1.00 47.12 300 GLU A C 1
ATOM 2342 O O . GLU A 1 300 ? 24.242 27.167 -28.344 1.00 47.12 300 GLU A O 1
ATOM 2347 N N . THR A 1 301 ? 24.489 25.122 -27.453 1.00 51.78 301 THR A N 1
ATOM 2348 C CA . THR A 1 301 ? 25.200 24.556 -28.610 1.00 51.78 301 THR A CA 1
ATOM 2349 C C . THR A 1 301 ? 24.252 23.797 -29.538 1.00 51.78 301 THR A C 1
ATOM 2351 O O . THR A 1 301 ? 23.756 22.711 -29.226 1.00 51.78 301 THR A O 1
ATOM 2354 N N . LYS A 1 302 ? 23.999 24.368 -30.723 1.00 51.94 302 LYS A N 1
ATOM 2355 C CA . LYS A 1 302 ? 23.266 23.687 -31.800 1.00 51.94 302 LYS A CA 1
ATOM 2356 C C . LYS A 1 302 ? 24.213 22.782 -32.586 1.00 51.94 302 LYS A C 1
ATOM 2358 O O . LYS A 1 302 ? 25.264 23.258 -33.014 1.00 51.94 302 LYS A O 1
ATOM 2363 N N . LYS A 1 303 ?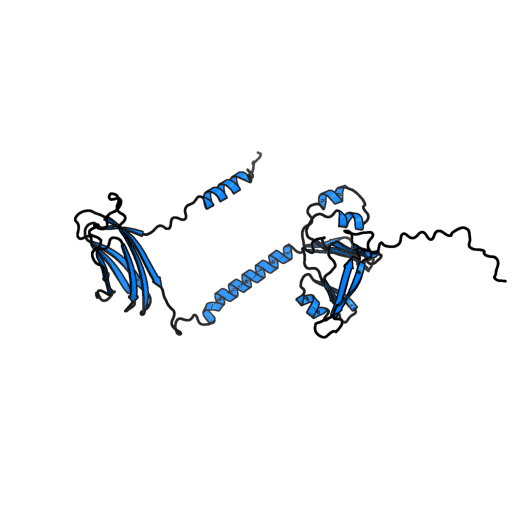 23.808 21.534 -32.867 1.00 55.56 303 LYS A N 1
ATOM 2364 C CA . LYS A 1 303 ? 24.525 20.638 -33.792 1.00 55.56 303 LYS A CA 1
ATOM 2365 C C . LYS A 1 303 ? 24.797 21.395 -35.088 1.00 55.56 303 LYS A C 1
ATOM 2367 O O . LYS A 1 303 ? 23.866 21.836 -35.767 1.00 55.56 303 LYS A O 1
ATOM 2372 N N . GLY A 1 304 ? 26.076 21.578 -35.407 1.00 43.25 304 GLY A N 1
ATOM 2373 C CA . GLY A 1 304 ? 26.500 22.350 -36.567 1.00 43.25 304 GLY A CA 1
ATOM 2374 C C . GLY A 1 304 ? 25.836 21.835 -37.843 1.00 43.25 304 GLY A C 1
ATOM 2375 O O . GLY A 1 304 ? 26.053 20.696 -38.251 1.00 43.25 304 GLY A O 1
ATOM 2376 N N . SER A 1 305 ? 25.036 22.683 -38.496 1.00 41.66 305 SER A N 1
ATOM 2377 C CA . SER A 1 305 ? 24.572 22.450 -39.864 1.00 41.66 305 SER A CA 1
ATOM 2378 C C . SER A 1 305 ? 25.806 22.306 -40.753 1.00 41.66 305 SER A C 1
ATOM 2380 O O . SER A 1 305 ? 26.464 23.298 -41.081 1.00 41.66 305 SER A O 1
ATOM 2382 N N . GLY A 1 306 ? 26.121 21.078 -41.154 1.00 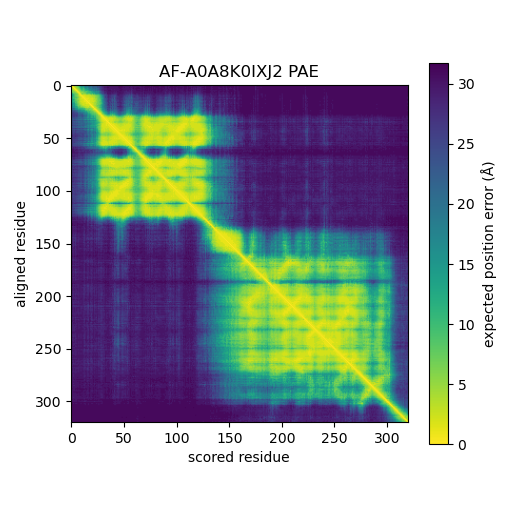47.91 306 GLY A N 1
ATOM 2383 C CA . GLY A 1 306 ? 27.147 20.788 -42.140 1.00 47.91 306 GLY A CA 1
ATOM 2384 C C . GLY A 1 306 ? 26.837 21.468 -43.471 1.00 47.91 306 GLY A C 1
ATOM 2385 O O . GLY A 1 306 ? 26.190 20.901 -44.342 1.00 47.91 306 GLY A O 1
ATOM 2386 N N . ARG A 1 307 ? 27.357 22.680 -43.655 1.00 33.34 307 ARG A N 1
ATOM 2387 C CA . ARG A 1 307 ? 27.693 23.228 -44.966 1.00 33.34 307 ARG A CA 1
ATOM 2388 C C . ARG A 1 307 ? 28.953 24.065 -44.806 1.00 33.34 307 ARG A C 1
ATOM 2390 O O . ARG A 1 307 ? 28.883 25.261 -44.532 1.00 33.34 307 ARG A O 1
ATOM 2397 N N . ARG A 1 308 ? 30.123 23.444 -45.006 1.00 41.88 308 ARG A N 1
ATOM 2398 C CA . ARG A 1 308 ? 31.344 24.201 -45.314 1.00 41.88 308 ARG A CA 1
ATOM 2399 C C . ARG A 1 308 ? 31.069 24.958 -46.613 1.00 41.88 308 ARG A C 1
ATOM 2401 O O . ARG A 1 308 ? 31.091 24.375 -47.693 1.00 41.88 308 ARG A O 1
ATOM 2408 N N . ARG A 1 309 ? 30.745 26.251 -46.517 1.00 43.44 309 ARG A N 1
ATOM 2409 C CA . ARG A 1 309 ? 30.829 27.150 -47.669 1.00 43.44 309 ARG A CA 1
ATOM 2410 C C . ARG A 1 309 ? 32.309 27.253 -48.006 1.00 43.44 309 ARG A C 1
ATOM 2412 O O . ARG A 1 309 ? 33.055 27.921 -47.299 1.00 43.44 309 ARG A O 1
ATOM 2419 N N . VAL A 1 310 ? 32.725 26.564 -49.061 1.00 45.91 310 VAL A N 1
ATOM 2420 C CA . VAL A 1 310 ? 33.984 26.878 -49.731 1.00 45.91 310 VAL A CA 1
ATOM 2421 C C . VAL A 1 310 ? 33.790 28.280 -50.304 1.00 45.91 310 VAL A C 1
ATOM 2423 O O . VAL A 1 310 ? 33.037 28.469 -51.256 1.00 45.91 310 VAL A O 1
ATOM 2426 N N . GLY A 1 311 ? 34.343 29.284 -49.626 1.00 34.97 311 GLY A N 1
ATOM 2427 C CA . GLY A 1 311 ? 34.406 30.641 -50.150 1.00 34.97 311 GLY A CA 1
ATOM 2428 C C . GLY A 1 311 ? 35.387 30.671 -51.317 1.00 34.97 311 GLY A C 1
ATOM 2429 O O . GLY A 1 311 ? 36.437 30.034 -51.253 1.00 34.97 311 GLY A O 1
ATOM 2430 N N . SER A 1 312 ? 35.040 31.396 -52.375 1.00 42.91 312 SER A N 1
ATOM 2431 C CA . SER A 1 312 ? 35.742 31.475 -53.664 1.00 42.91 312 SER A CA 1
ATOM 2432 C C . SER A 1 312 ? 37.133 32.143 -53.621 1.00 42.91 312 SER A C 1
ATOM 2434 O O . SER A 1 312 ? 37.511 32.826 -54.564 1.00 42.91 312 SER A O 1
ATOM 2436 N N . ALA A 1 313 ? 37.897 31.977 -52.538 1.00 44.88 313 ALA A N 1
ATOM 2437 C CA . ALA A 1 313 ? 39.205 32.601 -52.323 1.00 44.88 313 ALA A CA 1
ATOM 2438 C C . ALA A 1 313 ? 40.305 31.613 -51.881 1.00 44.88 313 ALA A C 1
ATOM 2440 O O . ALA A 1 313 ? 41.355 32.035 -51.403 1.00 44.88 313 ALA A O 1
ATOM 2441 N N . ALA A 1 314 ? 40.103 30.301 -52.038 1.00 40.59 314 ALA A N 1
ATOM 2442 C CA . ALA A 1 314 ? 41.184 29.333 -51.860 1.00 40.59 314 ALA A CA 1
ATOM 2443 C C . ALA A 1 314 ? 41.978 29.215 -53.170 1.00 40.59 314 ALA A C 1
ATOM 2445 O O . ALA A 1 314 ? 41.537 28.573 -54.122 1.00 40.59 314 ALA A O 1
ATOM 2446 N N . ASN A 1 315 ? 43.124 29.893 -53.222 1.00 37.41 315 ASN A N 1
ATOM 2447 C CA . ASN A 1 315 ? 44.111 29.767 -54.286 1.00 37.41 315 ASN A CA 1
ATOM 2448 C C . ASN A 1 315 ? 44.760 28.368 -54.221 1.00 37.41 315 ASN A C 1
ATOM 2450 O O . ASN A 1 315 ? 45.349 28.016 -53.204 1.00 37.41 315 ASN A O 1
ATOM 2454 N N . TRP A 1 316 ? 44.648 27.581 -55.293 1.00 44.03 316 TRP A N 1
ATOM 2455 C CA . TRP A 1 316 ? 45.201 26.221 -55.401 1.00 44.03 316 TRP A CA 1
ATOM 2456 C C . TRP A 1 316 ? 46.543 26.170 -56.162 1.00 44.03 316 TRP A C 1
ATOM 2458 O O . TRP A 1 316 ? 46.868 25.144 -56.752 1.00 44.03 316 TRP A O 1
ATOM 2468 N N . SER A 1 317 ? 47.336 27.251 -56.193 1.00 37.69 317 SER A N 1
ATOM 2469 C CA . SER A 1 317 ? 48.548 27.331 -57.034 1.00 37.69 317 SER A CA 1
ATOM 2470 C C . SER A 1 317 ? 49.887 27.437 -56.288 1.00 37.69 317 SER A C 1
ATOM 2472 O O . SER A 1 317 ? 50.794 28.124 -56.758 1.00 37.69 317 SER A O 1
ATOM 2474 N N . SER A 1 318 ? 50.064 26.778 -55.143 1.00 45.75 318 SER A N 1
ATOM 2475 C CA . SER A 1 318 ? 51.384 26.742 -54.496 1.00 45.75 318 SER A CA 1
ATOM 2476 C C . SER A 1 318 ? 51.679 25.407 -53.824 1.00 45.75 318 SER A C 1
ATOM 2478 O O . SER A 1 318 ? 51.801 25.370 -52.610 1.00 45.75 318 SER A O 1
ATOM 2480 N N . HIS A 1 319 ? 51.781 24.334 -54.611 1.00 39.38 319 HIS A N 1
ATOM 2481 C CA . HIS A 1 319 ? 52.595 23.153 -54.296 1.00 39.38 319 HIS A CA 1
ATOM 2482 C C . HIS A 1 319 ? 52.895 22.379 -55.596 1.00 39.38 319 HIS A C 1
ATOM 2484 O O . HIS A 1 319 ? 52.138 21.496 -55.990 1.00 39.38 319 HIS A O 1
ATOM 2490 N N . TYR A 1 320 ? 53.989 22.757 -56.260 1.00 41.22 320 TYR A N 1
ATOM 2491 C CA . TYR A 1 320 ? 54.885 21.843 -56.974 1.00 41.22 320 TYR A CA 1
ATOM 2492 C C . TYR A 1 320 ? 56.263 21.994 -56.335 1.00 41.22 320 TYR A C 1
ATOM 2494 O O . TYR A 1 320 ? 56.590 23.148 -55.967 1.00 41.22 320 TYR A O 1
#

Solvent-accessible surface area (backbone atoms only — not comparable to full-atom values): 18685 Å² total; per-residue (Å²): 138,84,84,79,79,79,76,83,49,72,65,56,56,52,49,51,51,50,50,60,70,66,48,74,82,70,81,75,64,53,69,47,75,27,54,44,71,42,73,50,73,50,76,40,87,47,60,63,26,38,39,36,36,37,39,34,56,54,74,92,82,74,90,84,68,99,75,56,74,30,44,24,39,42,30,28,43,68,88,70,47,76,77,47,76,50,72,51,38,55,53,54,76,50,73,48,63,34,92,52,52,39,55,30,40,43,32,39,32,32,89,50,92,64,71,42,34,39,37,38,49,80,45,80,45,78,78,75,52,92,84,64,55,79,53,75,78,69,47,46,67,54,53,52,51,52,51,52,51,51,52,53,50,52,53,56,52,51,70,57,47,48,76,48,73,57,95,61,29,39,32,46,38,51,68,49,70,80,44,60,75,62,56,66,74,73,60,96,66,61,69,65,57,49,62,56,70,59,44,57,43,30,33,38,40,38,37,30,66,85,76,72,37,45,40,35,40,34,22,72,81,47,76,46,60,45,33,37,31,33,32,97,81,74,45,83,44,74,33,65,47,70,69,61,43,39,69,59,18,54,50,42,37,31,64,57,52,52,22,21,34,35,30,75,91,72,46,73,44,34,58,79,45,72,54,38,39,70,41,83,38,79,33,62,45,100,84,72,46,80,42,27,55,41,64,48,75,37,89,84,48,60,63,76,78,89,66,86,76,81,63,99,75,76,82,88,84,84,85,130

Foldseek 3Di:
DDDDDDDPDPVNVVVVVVVVVPPPPPPDFDKDKAQFKDKDKDWAAFAFWKKKKKKAWDDPDDDDDPPQQAKKKWKAAPVRDTQDIDGRHRMDIDMDTHRGGTMMMIMIGDPDRDIIMMGMDMDTGDDDDPVNDDDPVNCVVVVVVVVVVVVVVVVVVVVQFDWDDDQQKTKTKHWDWPCVVVVVVPDDDDPLVVLLPTDTFIWMWIARPVVRKIKIAGAQVCNQFKKWFAAPVRDIDIDSDPVVCCVGHPLGMDTDDHQWMAIPVPGIAHSVCRQWDWDWDFDADPVRHGRYTDIDTDPPDGDDDPDPPPDPPDDPPPDD

Mean predicted aligned error: 20.48 Å

Nearest PDB structures (foldseek):
  5azw-assembly1_B  TM=8.771E-01  e=2.845E-08  Homo sapiens
  5gu5-assembly1_A  TM=7.911E-01  e=6.500E-07  Mus musculus
  5azy-assembly3_A  TM=7.222E-01  e=5.936E-06  Rattus norvegicus
  5azy-assembly3_B  TM=7.211E-01  e=6.265E-06  Rattus norvegicus
  1ct9-assembly1_D  TM=5.037E-01  e=1.460E-06  Escherichia coli

Sequence (320 aa):
MERRERSIQFAEVLLILGLLLSCPQRLSALSVTVNDVECVYEYVLYEGDTVSGNFVVVDHDLFWSSDHPGIDLVVTSPGGNTVHSLKGTSGDKFEFKAPQAGMYKFCFHNPDRTPETVSFYIHVGHIPNEQDLAKDEHLDPINVKIAQLREALESVTAEQRLFASVDDIYCLFPGRIGNIAHLKQQGSYPADQVVRDLNGKFAFILFDCSAKSTFMASDTDGSIPFYWGTDSGDHLVFSDDVDVIKKGCGKSFAAFPKGCFFATLRGLQSFKHPLNEVKLMLRVDSQGEVCGVTYEIDAETKKGSGRRRVGSAANWSSHY

Secondary structure (DSSP, 8-state):
---------HHHHHHHHHHHHSS------EEEEESSEEEEEEEE-STT-EEEEEEEEE-SS-SS-TT---EEEEEE-TTS-EEEEEEEESEEEEEEE-SSSEEEEEEEE--SSS-EEEEEEEEEE----TTSS--GGGTHHHHHHHHHHHHHHHHHHHHHSEEEEETTEEEEE-EEESSHHHHHTT----HHHHHHH--EEEEEEEEETTTTEEEEEE-SS--S--EEEE-TTS-EEEES-HHHHHHHHTTSEEEPPTTEEEETTTEEEESSSTTEEEEEEEEE-TTS-EEEEEEEEEEEEEPP-------TT-------

InterPro domains:
  IPR009038 GOLD domain [PF01105] (33-163)
  IPR009038 GOLD domain [PS50866] (37-124)
  IPR009038 GOLD domain [SM01190] (29-174)
  IPR024286 Domain of unknown function DUF3700 [PF12481] (187-296)
  IPR024286 Domain of unknown function DUF3700 [SM01172] (120-297)
  IPR029055 Nucleophile aminohydrolases, N-terminal [G3DSA:3.60.20.10] (109-271)
  IPR029055 Nucleophile aminohydrolases, N-terminal [SSF56235] (155-269)
  IPR044828 Stem-specific protein TSJT1-like [PTHR45952] (186-317)